Protein AF-T0ZUZ6-F1 (afdb_monomer_lite)

Foldseek 3Di:
DPDDLVRVVVVVVVVVVVVVCVLCVLVPLVPPPPPDPDDDDDDDLVLLLDPPNDDDDDDPDPVSVVSSVSSNVSSVVVVVVVVVVVVVVVVVPDDQQVVQADPVLLWGFPAADPVVRGTHPDTQQAPLFPCLLVVVVCVVVVNGPPVSNVSRDQDWQDDPDQIAGADAAQFLCSLQVSVVPPDDDPPDNSLSNNQRSVVQQCVQCVVVVHQGHAFWFFDLDADPVRDTDTDTARGPRRHPDPPNVQWDKHFLLSLVSCCSPPVVSSVVSLVVQVVVVQADSLGGAGIKTQRPVRDDPPDRIDHRRHDDPVSSVD

Organism: NCBI:txid410659

Sequence (314 aa):
EPGSDTDLWLQALREQCRDASATLRPFAAWTPPATQAKPCPIPTLRQLADSSAQSMPDTDHLHDQAAAHGAQQHAAVLIQTIERLAQQAGALALMDYGFLYDSQRDLLSIGYNVDERRLDAGFYDLLASEARLTNYVAIAQEQLPQDSWFALGRLLTSGGGEPVLLSWSGSMFEYLMPLLVMPNYAGTLLDQTCRAAVARQIEYGQQLGLPWGVSESGYNTQDMHCNYQYRAFGVPGLGLRRGLSEERVVAPYASTLALLVAPAAACANLQRLAVAGVEGRYGLYEAVDYTPARLPRGQSAAVVRSFMAHHQGM

Secondary structure (DSSP, 8-state):
--S-HHHHHHHHHHHHHHHHHHHHGGGGGGS--TT-SSPPPPPPHHHHH-TTS---SS---HHHHHHHHHHHHHHHHHHHHHHHHHHHHHHHH----GGGEETTTTEEBS-EETTTTEE-S-B--BSSSTHHHHHHHHHHTTSS-THHHHHSB-PBP-SSSS--B-BSS--HHHHHGGGGTS---TTSHHHHHHHHHHHHHHHHHHHHTS-----SEEEEEE-TT-PEEEE----TTTBSSTTTTS--EE-HHHHHHGGGT-HHHHHHHHHHHHHTT-EETTEE-SEEE--GGGSPTT-S-EEE----HHHHH-

Structure (mmCIF, N/CA/C/O backbone):
data_AF-T0ZUZ6-F1
#
_entry.id   AF-T0ZUZ6-F1
#
loop_
_atom_site.group_PDB
_atom_site.id
_atom_site.type_symbol
_atom_site.label_atom_id
_atom_site.label_alt_id
_atom_site.label_comp_id
_atom_site.label_asym_id
_atom_site.label_entity_id
_atom_site.label_seq_id
_atom_site.pdbx_PDB_ins_code
_atom_site.Cartn_x
_atom_site.Cartn_y
_atom_site.Cartn_z
_atom_site.occupancy
_atom_site.B_iso_or_equiv
_atom_site.auth_seq_id
_atom_site.auth_comp_id
_atom_site.auth_asym_id
_atom_site.auth_atom_id
_atom_site.pdbx_PDB_model_num
ATOM 1 N N . GLU A 1 1 ? -24.806 3.719 -24.463 1.00 46.66 1 GLU A N 1
ATOM 2 C CA . GLU A 1 1 ? -23.700 4.040 -23.539 1.00 46.66 1 GLU A CA 1
ATOM 3 C C . GLU A 1 1 ? -22.414 4.120 -24.351 1.00 46.66 1 GLU A C 1
ATOM 5 O O . GLU A 1 1 ? -22.271 3.313 -25.266 1.00 46.66 1 GLU A O 1
ATOM 10 N N . PRO A 1 2 ? -21.533 5.106 -24.132 1.00 43.41 2 PRO A N 1
ATOM 11 C CA . PRO A 1 2 ? -20.243 5.154 -24.812 1.00 43.41 2 PRO A CA 1
ATOM 12 C C . PRO A 1 2 ? -19.376 3.988 -24.311 1.00 43.41 2 PRO A C 1
ATOM 14 O O . PRO A 1 2 ? -18.958 4.027 -23.162 1.00 43.41 2 PRO A O 1
ATOM 17 N N . GLY A 1 3 ? -19.163 2.983 -25.175 1.00 62.62 3 GLY A N 1
ATOM 18 C CA . GLY A 1 3 ? -18.269 1.820 -25.020 1.00 62.62 3 GLY A CA 1
ATOM 19 C C . GLY A 1 3 ? -18.572 0.911 -23.825 1.00 62.62 3 GLY A C 1
ATOM 20 O O . GLY A 1 3 ? -18.428 1.327 -22.681 1.00 62.62 3 GLY A O 1
ATOM 21 N N . SER A 1 4 ? -18.941 -0.350 -24.064 1.00 85.75 4 SER A N 1
ATOM 22 C CA . SER A 1 4 ? -18.992 -1.329 -22.967 1.00 85.75 4 SER A CA 1
ATOM 23 C C . SER A 1 4 ? -17.604 -1.449 -22.312 1.00 85.75 4 SER A C 1
ATOM 25 O O . SER A 1 4 ? -16.592 -1.250 -22.987 1.00 85.75 4 SER A O 1
ATOM 27 N N . ASP A 1 5 ? -17.512 -1.788 -21.019 1.00 86.94 5 ASP A N 1
ATOM 28 C CA . ASP A 1 5 ? -16.208 -2.023 -20.363 1.00 86.94 5 ASP A CA 1
ATOM 29 C C . ASP A 1 5 ? -15.363 -3.046 -21.147 1.00 86.94 5 ASP A C 1
ATOM 31 O O . ASP A 1 5 ? -14.141 -2.927 -21.230 1.00 86.94 5 ASP A O 1
ATOM 35 N N . THR A 1 6 ? -16.020 -4.006 -21.802 1.00 89.50 6 THR A N 1
ATOM 36 C CA . THR A 1 6 ? -15.394 -4.959 -22.722 1.00 89.50 6 THR A CA 1
ATOM 37 C C . THR A 1 6 ? -14.715 -4.278 -23.911 1.00 89.50 6 THR A C 1
ATOM 39 O O . THR A 1 6 ? -13.594 -4.650 -24.246 1.00 89.50 6 THR A O 1
ATOM 42 N N . ASP A 1 7 ? -15.345 -3.279 -24.535 1.00 92.25 7 ASP A N 1
ATOM 43 C CA . ASP A 1 7 ? -14.758 -2.547 -25.666 1.00 92.25 7 ASP A CA 1
ATOM 44 C C . ASP A 1 7 ? -13.517 -1.761 -25.237 1.00 92.25 7 ASP A C 1
ATOM 46 O O . ASP A 1 7 ? -12.497 -1.792 -25.930 1.00 92.25 7 ASP A O 1
ATOM 50 N N . LEU A 1 8 ? -13.584 -1.104 -24.073 1.00 92.19 8 LEU A N 1
ATOM 51 C CA . LEU A 1 8 ? -12.462 -0.361 -23.499 1.00 92.19 8 LEU A CA 1
ATOM 52 C C . LEU A 1 8 ? -11.273 -1.289 -23.238 1.00 92.19 8 LEU A C 1
ATOM 54 O O . LEU A 1 8 ? -10.162 -1.014 -23.695 1.00 92.19 8 LEU A O 1
ATOM 58 N N . TRP A 1 9 ? -11.500 -2.411 -22.551 1.00 92.94 9 TRP A N 1
ATOM 59 C CA . TRP A 1 9 ? -10.431 -3.358 -22.232 1.00 92.94 9 TRP A CA 1
ATOM 60 C C . TRP A 1 9 ? -9.892 -4.083 -23.466 1.00 92.94 9 TRP A C 1
ATOM 62 O O . TRP A 1 9 ? -8.688 -4.316 -23.563 1.00 92.94 9 TRP A O 1
ATOM 72 N N . LEU A 1 10 ? -10.741 -4.378 -24.453 1.00 95.00 10 LEU A N 1
ATOM 73 C CA . LEU A 1 10 ? -10.303 -4.929 -25.734 1.00 95.00 10 LEU A CA 1
ATOM 74 C C . LEU A 1 10 ? -9.418 -3.941 -26.501 1.00 95.00 10 LEU A C 1
ATOM 76 O O . LEU A 1 10 ? -8.428 -4.349 -27.114 1.00 95.00 10 LEU A O 1
ATOM 80 N N . GLN A 1 11 ? -9.763 -2.652 -26.493 1.00 96.00 11 GLN A N 1
ATOM 81 C CA . GLN A 1 11 ? -8.935 -1.620 -27.106 1.00 96.00 11 GLN A CA 1
ATOM 82 C C . GLN A 1 11 ? -7.590 -1.491 -26.385 1.00 96.00 11 GLN A C 1
ATOM 84 O O . GLN A 1 11 ? -6.556 -1.554 -27.052 1.00 96.00 11 GLN A O 1
ATOM 89 N N . ALA A 1 12 ? -7.596 -1.408 -25.051 1.00 94.81 12 ALA A N 1
ATOM 90 C CA . ALA A 1 12 ? -6.377 -1.346 -24.247 1.00 94.81 12 ALA A CA 1
ATOM 91 C C . ALA A 1 12 ? -5.463 -2.557 -24.508 1.00 94.81 12 ALA A C 1
ATOM 93 O O . ALA A 1 12 ? -4.271 -2.393 -24.759 1.00 94.81 12 ALA A O 1
ATOM 94 N N . LEU A 1 13 ? -6.026 -3.771 -24.557 1.00 96.31 13 LEU A N 1
ATOM 95 C CA . LEU A 1 13 ? -5.276 -4.986 -24.879 1.00 96.31 13 LEU A CA 1
ATOM 96 C C . LEU A 1 13 ? -4.670 -4.930 -26.289 1.00 96.31 13 LEU A C 1
ATOM 98 O O . LEU A 1 13 ? -3.509 -5.278 -26.482 1.00 96.31 13 LEU A O 1
ATOM 102 N N . ARG A 1 14 ? -5.429 -4.471 -27.292 1.00 97.50 14 ARG A N 1
ATOM 103 C CA . ARG A 1 14 ? -4.918 -4.323 -28.667 1.00 97.50 14 ARG A CA 1
ATOM 104 C C . ARG A 1 14 ? -3.773 -3.320 -28.746 1.00 97.50 14 ARG A C 1
ATOM 106 O O . ARG A 1 14 ? -2.822 -3.558 -29.487 1.00 97.50 14 ARG A O 1
ATOM 113 N N . GLU A 1 15 ? -3.874 -2.209 -28.026 1.00 97.31 15 GLU A N 1
ATOM 114 C CA . GLU A 1 15 ? -2.817 -1.200 -27.943 1.00 97.31 15 GLU A CA 1
ATOM 115 C C . GLU A 1 15 ? -1.561 -1.783 -27.287 1.00 97.31 15 GLU A C 1
ATOM 117 O O . GLU A 1 15 ? -0.492 -1.719 -27.890 1.00 97.31 15 GLU A O 1
ATOM 122 N N . GLN A 1 16 ? -1.702 -2.479 -26.154 1.00 96.62 16 GLN A N 1
ATOM 123 C CA . GLN A 1 16 ? -0.595 -3.175 -25.486 1.00 96.62 16 GLN A CA 1
ATOM 124 C C . GLN A 1 16 ? 0.057 -4.240 -26.380 1.00 96.62 16 GLN A C 1
ATOM 126 O O . GLN A 1 16 ? 1.281 -4.314 -26.467 1.00 96.62 16 GLN A O 1
ATOM 131 N N . CYS A 1 17 ? -0.726 -5.045 -27.107 1.00 96.94 17 CYS A N 1
ATOM 132 C CA . CYS A 1 17 ? -0.178 -6.036 -28.037 1.00 96.94 17 CYS A CA 1
ATOM 133 C C . CYS A 1 17 ? 0.589 -5.388 -29.199 1.00 96.94 17 CYS A C 1
ATOM 135 O O . CYS A 1 17 ? 1.612 -5.920 -29.635 1.00 96.94 17 CYS A O 1
ATOM 137 N N . ARG A 1 18 ? 0.106 -4.253 -29.724 1.00 96.69 18 ARG A N 1
ATOM 138 C CA . ARG A 1 18 ? 0.810 -3.505 -30.778 1.00 96.69 18 ARG A CA 1
ATOM 139 C C . ARG A 1 18 ? 2.115 -2.918 -30.260 1.00 96.69 18 ARG A C 1
ATOM 141 O O . ARG A 1 18 ? 3.111 -3.012 -30.969 1.00 96.69 18 ARG A O 1
ATOM 148 N N . ASP A 1 19 ? 2.106 -2.363 -29.053 1.00 95.75 19 ASP A N 1
ATOM 149 C CA . ASP A 1 19 ? 3.290 -1.793 -28.410 1.00 95.75 19 ASP A CA 1
ATOM 150 C C . ASP A 1 19 ? 4.353 -2.866 -28.125 1.00 95.75 19 ASP A C 1
ATOM 152 O O . ASP A 1 19 ? 5.507 -2.743 -28.545 1.00 95.75 19 ASP A O 1
ATOM 156 N N . ALA A 1 20 ? 3.943 -4.003 -27.554 1.00 91.75 20 ALA A N 1
ATOM 157 C CA . ALA A 1 20 ? 4.818 -5.154 -27.347 1.00 91.75 20 ALA A CA 1
ATOM 158 C C . ALA A 1 20 ? 5.380 -5.692 -28.676 1.00 91.75 20 ALA A C 1
ATOM 160 O O . ALA A 1 20 ? 6.575 -5.956 -28.793 1.00 91.75 20 ALA A O 1
ATOM 161 N N . SER A 1 21 ? 4.544 -5.810 -29.715 1.00 90.75 21 SER A N 1
ATOM 162 C CA . SER A 1 21 ? 4.994 -6.233 -31.047 1.00 90.75 21 SER A CA 1
ATOM 163 C C . SER A 1 21 ? 5.979 -5.240 -31.666 1.00 90.75 21 SER A C 1
ATOM 165 O O . SER A 1 21 ? 6.974 -5.664 -32.251 1.00 90.75 21 SER A O 1
ATOM 167 N N . ALA A 1 22 ? 5.730 -3.935 -31.543 1.00 90.50 22 ALA A N 1
ATOM 168 C CA . ALA A 1 22 ? 6.627 -2.898 -32.040 1.00 90.50 22 ALA A CA 1
ATOM 169 C C . ALA A 1 22 ? 7.979 -2.931 -31.316 1.00 90.50 22 ALA A C 1
ATOM 171 O O . ALA A 1 22 ? 9.011 -2.847 -31.978 1.00 90.50 22 ALA A O 1
ATOM 172 N N . THR A 1 23 ? 7.968 -3.144 -29.999 1.00 87.44 23 THR A N 1
ATOM 173 C CA . THR A 1 23 ? 9.171 -3.289 -29.168 1.00 87.44 23 THR A CA 1
ATOM 174 C C . THR A 1 23 ? 9.986 -4.530 -29.537 1.00 87.44 23 THR A C 1
ATOM 176 O O . THR A 1 23 ? 11.211 -4.478 -29.569 1.00 87.44 23 THR A O 1
ATOM 179 N N . LEU A 1 24 ? 9.328 -5.654 -29.846 1.00 85.94 24 LEU A N 1
ATOM 180 C CA . LEU A 1 24 ? 10.010 -6.916 -30.161 1.00 85.94 24 LEU A CA 1
ATOM 181 C C . LEU A 1 24 ? 10.429 -7.050 -31.632 1.00 85.94 24 LEU A C 1
ATOM 183 O O . LEU A 1 24 ? 11.337 -7.818 -31.942 1.00 85.94 24 LEU A O 1
ATOM 187 N N . ARG A 1 25 ? 9.801 -6.310 -32.553 1.00 87.38 25 ARG A N 1
ATOM 188 C CA . ARG A 1 25 ? 10.057 -6.403 -34.002 1.00 87.38 25 ARG A CA 1
ATOM 189 C C . ARG A 1 25 ? 11.533 -6.237 -34.397 1.00 87.38 25 ARG A C 1
ATOM 191 O O . ARG A 1 25 ? 11.967 -7.011 -35.250 1.00 87.38 25 ARG A O 1
ATOM 198 N N . PRO A 1 26 ? 12.322 -5.312 -33.814 1.00 86.56 26 PRO A N 1
ATOM 199 C CA . PRO A 1 26 ? 13.751 -5.194 -34.118 1.00 86.56 26 PRO A CA 1
ATOM 200 C C . PRO A 1 26 ? 14.559 -6.459 -33.799 1.00 86.56 26 PRO A C 1
ATOM 202 O O . PRO A 1 26 ? 15.636 -6.646 -34.354 1.00 86.56 26 PRO A O 1
ATOM 205 N N . PHE A 1 27 ? 14.030 -7.344 -32.950 1.00 83.50 27 PHE A N 1
ATOM 206 C CA . PHE A 1 27 ? 14.652 -8.605 -32.547 1.00 83.50 27 PHE A CA 1
ATOM 207 C C . PHE A 1 27 ? 14.084 -9.828 -33.277 1.00 83.50 27 PHE A C 1
ATOM 209 O O . PHE A 1 27 ? 14.489 -10.950 -32.989 1.00 83.50 27 PHE A O 1
ATOM 216 N N . ALA A 1 28 ? 13.173 -9.648 -34.240 1.00 76.00 28 ALA A N 1
ATOM 217 C CA . ALA A 1 28 ? 12.488 -10.758 -34.906 1.00 76.00 28 ALA A CA 1
ATOM 218 C C . ALA A 1 28 ? 13.436 -11.715 -35.662 1.00 76.00 28 ALA A C 1
ATOM 220 O O . ALA A 1 28 ? 13.110 -12.887 -35.838 1.00 76.00 28 ALA A O 1
ATOM 221 N N . ALA A 1 29 ? 14.624 -11.251 -36.062 1.00 66.38 29 ALA A N 1
ATOM 222 C CA . ALA A 1 29 ? 15.652 -12.098 -36.673 1.00 66.38 29 ALA A CA 1
ATOM 223 C C . ALA A 1 29 ? 16.282 -13.102 -35.685 1.00 66.38 29 ALA A C 1
ATOM 225 O O . ALA A 1 29 ? 16.804 -14.122 -36.112 1.00 66.38 29 ALA A O 1
ATOM 226 N N . TRP A 1 30 ? 16.198 -12.842 -34.375 1.00 63.06 30 TRP A N 1
ATOM 227 C CA . TRP A 1 30 ? 16.692 -13.725 -33.309 1.00 63.06 30 TRP A CA 1
ATOM 228 C C . TRP A 1 30 ? 15.649 -14.731 -32.815 1.00 63.06 30 TRP A C 1
ATOM 230 O O . TRP A 1 30 ? 15.960 -15.591 -31.991 1.00 63.06 30 TRP A O 1
ATOM 240 N N . THR A 1 31 ? 14.411 -14.654 -33.307 1.00 60.03 31 THR A N 1
ATOM 241 C CA . THR A 1 31 ? 13.409 -15.691 -33.050 1.00 60.03 31 THR A CA 1
ATOM 242 C C . THR A 1 31 ? 13.721 -16.904 -33.931 1.00 60.03 31 THR A C 1
ATOM 244 O O . THR A 1 31 ? 13.587 -16.796 -35.152 1.00 60.03 31 THR A O 1
ATOM 247 N N . PRO A 1 32 ? 14.125 -18.061 -33.367 1.00 56.16 32 PRO A N 1
ATOM 248 C CA . PRO A 1 32 ? 14.343 -19.253 -34.173 1.00 56.16 32 PRO A CA 1
ATOM 249 C C . PRO A 1 32 ? 13.034 -19.642 -34.877 1.00 56.16 32 PRO A C 1
ATOM 251 O O . PRO A 1 32 ? 11.952 -19.491 -34.295 1.00 56.16 32 PRO A O 1
ATOM 254 N N . PRO A 1 33 ? 13.092 -20.154 -36.117 1.00 58.38 33 PRO A N 1
ATOM 255 C CA . PRO A 1 33 ? 11.900 -20.640 -36.793 1.00 58.38 33 PRO A CA 1
ATOM 256 C C . PRO A 1 33 ? 11.248 -21.746 -35.954 1.00 58.38 33 PRO A C 1
ATOM 258 O O . PRO A 1 33 ? 11.934 -22.590 -35.372 1.00 58.38 33 PRO A O 1
ATOM 261 N N . ALA A 1 34 ? 9.912 -21.764 -35.925 1.00 59.03 34 ALA A N 1
ATOM 262 C CA . ALA A 1 34 ? 9.097 -22.690 -35.124 1.00 59.03 34 ALA A CA 1
ATOM 263 C C . ALA A 1 34 ? 9.380 -24.189 -35.384 1.00 59.03 34 ALA A C 1
ATOM 265 O O . ALA A 1 34 ? 8.875 -25.054 -34.676 1.00 59.03 34 ALA A O 1
ATOM 266 N N . THR A 1 35 ? 10.180 -24.501 -36.405 1.00 57.25 35 THR A N 1
ATOM 267 C CA . THR A 1 35 ? 10.606 -25.838 -36.821 1.00 57.25 35 THR A CA 1
ATOM 268 C C . THR A 1 35 ? 11.853 -26.363 -36.094 1.00 57.25 35 THR A C 1
ATOM 270 O O . THR A 1 35 ? 12.214 -27.521 -36.306 1.00 57.25 35 THR A O 1
ATOM 273 N N . GLN A 1 36 ? 12.533 -25.573 -35.251 1.00 57.69 36 GLN A N 1
ATOM 274 C CA . GLN A 1 36 ? 13.679 -26.065 -34.472 1.00 57.69 36 GLN A CA 1
ATOM 275 C C . GLN A 1 36 ? 13.237 -26.934 -33.281 1.00 57.69 36 GLN A C 1
ATOM 277 O O . GLN A 1 36 ? 12.500 -26.502 -32.401 1.00 57.69 36 GLN A O 1
ATOM 282 N N . ALA A 1 37 ? 13.742 -28.171 -33.231 1.00 52.56 37 ALA A N 1
ATOM 283 C CA . ALA A 1 37 ? 13.393 -29.181 -32.225 1.00 52.56 37 ALA A CA 1
ATOM 284 C C . ALA A 1 37 ? 14.004 -28.948 -30.824 1.00 52.56 37 ALA A C 1
ATOM 286 O O . ALA A 1 37 ? 13.690 -29.688 -29.892 1.00 52.56 37 ALA A O 1
ATOM 287 N N . LYS A 1 38 ? 14.892 -27.958 -30.660 1.00 59.91 38 LYS A N 1
ATOM 288 C CA . LYS A 1 38 ? 15.506 -27.603 -29.371 1.00 59.91 38 LYS A CA 1
ATOM 289 C C . LYS A 1 38 ? 15.112 -26.176 -28.977 1.00 59.91 38 LYS A C 1
ATOM 291 O O . LYS A 1 38 ? 15.229 -25.290 -29.820 1.00 59.91 38 LYS A O 1
ATOM 296 N N . PRO A 1 39 ? 14.705 -25.931 -27.717 1.00 59.53 39 PRO A N 1
ATOM 297 C CA . PRO A 1 39 ? 14.471 -24.576 -27.236 1.00 59.53 39 PRO A CA 1
ATOM 298 C C . PRO A 1 39 ? 15.786 -23.795 -27.285 1.00 59.53 39 PRO A C 1
ATOM 300 O O . PRO A 1 39 ? 16.756 -24.174 -26.626 1.00 59.53 39 PRO A O 1
ATOM 303 N N . CYS A 1 40 ? 15.826 -22.717 -28.065 1.00 63.44 40 CYS A N 1
ATOM 304 C CA . CYS A 1 40 ? 16.900 -21.738 -27.969 1.00 63.44 40 CYS A CA 1
ATOM 305 C C . CYS A 1 40 ? 16.593 -20.814 -26.776 1.00 63.44 40 CYS A C 1
ATOM 307 O O . CYS A 1 40 ? 15.459 -20.333 -26.678 1.00 63.44 40 CYS A O 1
ATOM 309 N N . PRO A 1 41 ? 17.532 -20.583 -25.842 1.00 72.00 41 PRO A N 1
ATOM 310 C CA . PRO A 1 41 ? 17.314 -19.630 -24.762 1.00 72.00 41 PRO A CA 1
ATOM 311 C C . PRO A 1 41 ? 17.121 -18.220 -25.332 1.00 72.00 41 PRO A C 1
ATOM 313 O O . PRO A 1 41 ? 17.838 -17.809 -26.241 1.00 72.00 41 PRO A O 1
ATOM 316 N N . ILE A 1 42 ? 16.159 -17.472 -24.785 1.00 75.69 42 ILE A N 1
ATOM 317 C CA . ILE A 1 42 ? 15.937 -16.071 -25.163 1.00 75.69 42 ILE A CA 1
ATOM 318 C C . ILE A 1 42 ? 17.158 -15.255 -24.702 1.00 75.69 42 ILE A C 1
ATOM 320 O O . ILE A 1 42 ? 17.458 -15.270 -23.503 1.00 75.69 42 ILE A O 1
ATOM 324 N N . PRO A 1 43 ? 17.870 -14.559 -25.606 1.00 81.19 43 PRO A N 1
ATOM 325 C CA . PRO A 1 43 ? 19.043 -13.784 -25.232 1.00 81.19 43 PRO A CA 1
ATOM 326 C C . PRO A 1 43 ? 18.648 -12.528 -24.445 1.00 81.19 43 PRO A C 1
ATOM 328 O O . PRO A 1 43 ? 17.606 -11.912 -24.669 1.00 81.19 43 PRO A O 1
ATOM 331 N N . THR A 1 44 ? 19.510 -12.123 -23.518 1.00 87.50 44 THR A N 1
ATOM 332 C CA . THR A 1 44 ? 19.408 -10.834 -22.823 1.00 87.50 44 THR A CA 1
ATOM 333 C C . THR A 1 44 ? 19.789 -9.680 -23.752 1.00 87.50 44 THR A C 1
ATOM 335 O O . THR A 1 44 ? 20.533 -9.863 -24.714 1.00 87.50 44 THR A O 1
ATOM 338 N N . LEU A 1 45 ? 19.367 -8.454 -23.421 1.00 89.19 45 LEU A N 1
ATOM 339 C CA . LEU A 1 45 ? 19.780 -7.260 -24.171 1.00 89.19 45 LEU A CA 1
ATOM 340 C C . LEU A 1 45 ? 21.308 -7.104 -24.238 1.00 89.19 45 LEU A C 1
ATOM 342 O O . LEU A 1 45 ? 21.820 -6.710 -25.279 1.00 89.19 45 LEU A O 1
ATOM 346 N N . ARG A 1 46 ? 22.047 -7.439 -23.166 1.00 90.69 46 ARG A N 1
ATOM 347 C CA . ARG A 1 46 ? 23.523 -7.386 -23.178 1.00 90.69 46 ARG A CA 1
ATOM 348 C C . ARG A 1 46 ? 24.108 -8.384 -24.173 1.00 90.69 46 ARG A C 1
ATOM 350 O O . ARG A 1 46 ? 24.940 -7.997 -24.978 1.00 90.69 46 ARG A O 1
ATOM 357 N N . GLN A 1 47 ? 23.606 -9.620 -24.180 1.00 86.69 47 GLN A N 1
ATOM 358 C CA . GLN A 1 47 ? 24.030 -10.631 -25.155 1.00 86.69 47 GLN A CA 1
ATOM 359 C C . GLN A 1 47 ? 23.725 -10.205 -26.595 1.00 86.69 47 GLN A C 1
ATOM 361 O O . GLN A 1 47 ? 24.550 -10.424 -27.467 1.00 86.69 47 GLN A O 1
ATOM 366 N N . LEU A 1 48 ? 22.580 -9.560 -26.842 1.00 86.44 48 LEU A N 1
ATOM 367 C CA . LEU A 1 48 ? 22.238 -9.039 -28.170 1.00 86.44 48 LEU A CA 1
ATOM 368 C C . LEU A 1 48 ? 23.111 -7.851 -28.594 1.00 86.44 48 LEU A C 1
ATOM 370 O O . LEU A 1 48 ? 23.335 -7.667 -29.785 1.00 86.44 48 LEU A O 1
ATOM 374 N N . ALA A 1 49 ? 23.575 -7.033 -27.648 1.00 88.00 49 ALA A N 1
ATOM 375 C CA . ALA A 1 49 ? 24.443 -5.888 -27.919 1.00 88.00 49 ALA A CA 1
ATOM 376 C C . ALA A 1 49 ? 25.917 -6.294 -28.136 1.00 88.00 49 ALA A C 1
ATOM 378 O O . ALA A 1 49 ? 26.640 -5.612 -28.871 1.00 88.00 49 ALA A O 1
ATOM 379 N N . ASP A 1 50 ? 26.353 -7.401 -27.532 1.00 83.69 50 ASP A N 1
ATOM 380 C CA . ASP A 1 50 ? 27.722 -7.908 -27.612 1.00 83.69 50 ASP A CA 1
ATOM 381 C C . ASP A 1 50 ? 27.986 -8.646 -28.935 1.00 83.69 50 ASP A C 1
ATOM 383 O O . ASP A 1 50 ? 27.441 -9.710 -29.213 1.00 83.69 50 ASP A O 1
ATOM 387 N N . SER A 1 51 ? 28.923 -8.135 -29.735 1.00 62.91 51 SER A N 1
ATOM 388 C CA . SER A 1 51 ? 29.331 -8.727 -31.021 1.00 62.91 51 SER A CA 1
ATOM 389 C C . SER A 1 51 ? 30.076 -10.067 -30.905 1.00 62.91 51 SER A C 1
ATOM 391 O O . SER A 1 51 ? 30.297 -10.732 -31.915 1.00 62.91 51 SER A O 1
ATOM 393 N N . SER A 1 52 ? 30.484 -10.467 -29.697 1.00 56.12 52 SER A N 1
ATOM 394 C CA . SER A 1 52 ? 31.177 -11.732 -29.408 1.00 56.12 52 SER A CA 1
ATOM 395 C C . SER A 1 52 ? 30.248 -12.832 -28.877 1.00 56.12 52 SER A C 1
ATOM 397 O O . SER A 1 52 ? 30.652 -13.998 -28.818 1.00 56.12 52 SER A O 1
ATOM 399 N N . ALA A 1 53 ? 29.013 -12.488 -28.496 1.00 51.78 53 ALA A N 1
ATOM 400 C CA . ALA A 1 53 ? 28.046 -13.404 -27.911 1.00 51.78 53 ALA A CA 1
ATOM 401 C C . ALA A 1 53 ? 27.164 -14.039 -29.001 1.00 51.78 53 ALA A C 1
ATOM 403 O O . ALA A 1 53 ? 26.033 -13.641 -29.236 1.00 51.78 53 ALA A O 1
ATOM 404 N N . GLN A 1 54 ? 27.705 -15.111 -29.582 1.00 53.91 54 GLN A N 1
ATOM 405 C CA . GLN A 1 54 ? 27.029 -16.145 -30.375 1.00 53.91 54 GLN A CA 1
ATOM 406 C C . GLN A 1 54 ? 26.827 -15.880 -31.872 1.00 53.91 54 GLN A C 1
ATOM 408 O O . GLN A 1 54 ? 26.075 -15.023 -32.326 1.00 53.91 54 GLN A O 1
ATOM 413 N N . SER A 1 55 ? 27.468 -16.773 -32.626 1.00 50.81 55 SER A N 1
ATOM 414 C CA . SER A 1 55 ? 27.050 -17.268 -33.926 1.00 50.81 55 SER A CA 1
ATOM 415 C C . SER A 1 55 ? 25.546 -17.540 -33.910 1.00 50.81 55 SER A C 1
ATOM 417 O O . SER A 1 55 ? 25.073 -18.401 -33.164 1.00 50.81 55 SER A O 1
ATOM 419 N N . MET A 1 56 ? 24.810 -16.817 -34.750 1.00 53.12 56 MET A N 1
ATOM 420 C CA . MET A 1 56 ? 23.463 -17.208 -35.156 1.00 53.12 56 MET A CA 1
ATOM 421 C C . MET A 1 56 ? 23.465 -18.695 -35.556 1.00 53.12 56 MET A C 1
ATOM 423 O O . MET A 1 56 ? 24.443 -19.146 -36.161 1.00 53.12 56 MET A O 1
ATOM 427 N N . PRO A 1 57 ? 22.422 -19.477 -35.223 1.00 50.56 57 PRO A N 1
ATOM 428 C CA . PRO A 1 57 ? 22.329 -20.857 -35.683 1.00 50.56 57 PRO A CA 1
ATOM 429 C C . PRO A 1 57 ? 22.326 -20.871 -37.217 1.00 50.56 57 PRO A C 1
ATOM 431 O O . PRO A 1 57 ? 21.397 -20.332 -37.805 1.00 50.56 57 PRO A O 1
ATOM 434 N N . ASP A 1 58 ? 23.382 -21.447 -37.813 1.00 51.16 58 ASP A N 1
ATOM 435 C CA . ASP A 1 58 ? 23.634 -21.668 -39.249 1.00 51.16 58 ASP A CA 1
ATOM 436 C C . ASP A 1 58 ? 22.571 -21.091 -40.200 1.00 51.16 58 ASP A C 1
ATOM 438 O O . ASP A 1 58 ? 21.630 -21.778 -40.604 1.00 51.16 58 ASP A O 1
ATOM 442 N N . THR A 1 59 ? 22.747 -19.834 -40.603 1.00 50.06 59 THR A N 1
ATOM 443 C CA . THR A 1 59 ? 21.988 -19.235 -41.707 1.00 50.06 59 THR A CA 1
ATOM 444 C C . THR A 1 59 ? 22.928 -18.449 -42.612 1.00 50.06 59 THR A C 1
ATOM 446 O O . THR A 1 59 ? 23.303 -17.310 -42.336 1.00 50.06 59 THR A O 1
ATOM 449 N N . ASP A 1 60 ? 23.319 -19.093 -43.710 1.00 50.16 60 ASP A N 1
ATOM 450 C CA . ASP A 1 60 ? 23.801 -18.436 -44.922 1.00 50.16 60 ASP A CA 1
ATOM 451 C C . ASP A 1 60 ? 22.684 -17.505 -45.410 1.00 50.16 60 ASP A C 1
ATOM 453 O O . ASP A 1 60 ? 21.647 -18.028 -45.795 1.00 50.16 60 ASP A O 1
ATOM 457 N N . HIS A 1 61 ? 22.854 -16.173 -45.338 1.00 54.38 61 HIS A N 1
ATOM 458 C CA . HIS A 1 61 ? 22.266 -15.141 -46.222 1.00 54.38 61 HIS A CA 1
ATOM 459 C C . HIS A 1 61 ? 22.620 -13.709 -45.740 1.00 54.38 61 HIS A C 1
ATOM 461 O O . HIS A 1 61 ? 22.434 -13.339 -44.585 1.00 54.38 61 HIS A O 1
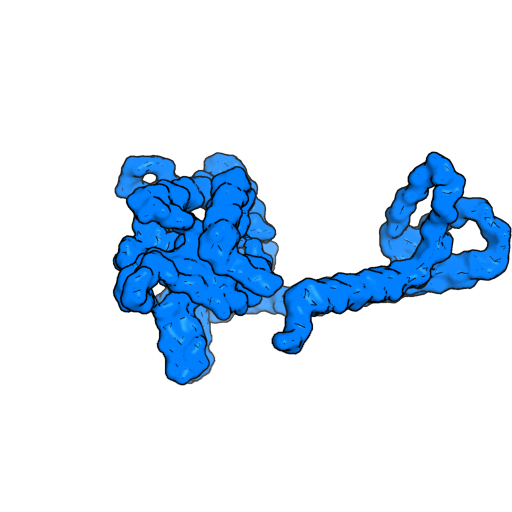ATOM 467 N N . LEU A 1 62 ? 23.070 -12.841 -46.657 1.00 49.88 62 LEU A N 1
ATOM 468 C CA . LEU A 1 62 ? 23.440 -11.429 -46.408 1.00 49.88 62 LEU A CA 1
ATOM 469 C C . LEU A 1 62 ? 22.318 -10.566 -45.781 1.00 49.88 62 LEU A C 1
ATOM 471 O O . LEU A 1 62 ? 22.608 -9.591 -45.088 1.00 49.88 62 LEU A O 1
ATOM 475 N N . HIS A 1 63 ? 21.045 -10.914 -46.005 1.00 53.06 63 HIS A N 1
ATOM 476 C CA . HIS A 1 63 ? 19.897 -10.223 -45.396 1.00 53.06 63 HIS A CA 1
ATOM 477 C C . HIS A 1 63 ? 19.825 -10.429 -43.875 1.00 53.06 63 HIS A C 1
ATOM 479 O O . HIS A 1 63 ? 19.418 -9.514 -43.156 1.00 53.06 63 HIS A O 1
ATOM 485 N N . ASP A 1 64 ? 20.299 -11.573 -43.378 1.00 62.84 64 ASP A N 1
ATOM 486 C CA . ASP A 1 64 ? 20.269 -11.900 -41.952 1.00 62.84 64 ASP A CA 1
ATOM 487 C C . ASP A 1 64 ? 21.387 -11.186 -41.180 1.00 62.84 64 ASP A C 1
ATOM 489 O O . ASP A 1 64 ? 21.219 -10.858 -40.008 1.00 62.84 64 ASP A O 1
ATOM 493 N N . GLN A 1 65 ? 22.488 -10.818 -41.848 1.00 65.81 65 GLN A N 1
ATOM 494 C CA . GLN A 1 65 ? 23.558 -10.010 -41.247 1.00 65.81 65 GLN A CA 1
ATOM 495 C C . GLN A 1 65 ? 23.121 -8.564 -40.978 1.00 65.81 65 GLN A C 1
ATOM 497 O O . GLN A 1 65 ? 23.407 -8.018 -39.913 1.00 65.81 65 GLN A O 1
ATOM 502 N N . ALA A 1 66 ? 22.399 -7.940 -41.916 1.00 71.50 66 ALA A N 1
ATOM 503 C CA . ALA A 1 66 ? 21.869 -6.589 -41.726 1.00 71.50 66 ALA A CA 1
ATOM 504 C C . ALA A 1 66 ? 20.806 -6.550 -40.615 1.00 71.50 66 ALA A C 1
ATOM 506 O O . ALA A 1 66 ? 20.795 -5.628 -39.798 1.00 71.50 66 ALA A O 1
ATOM 507 N N . ALA A 1 67 ? 19.947 -7.573 -40.549 1.00 73.69 67 ALA A N 1
ATOM 508 C CA . ALA A 1 67 ? 18.949 -7.709 -39.495 1.00 73.69 67 ALA A CA 1
ATOM 509 C C . ALA A 1 67 ? 19.589 -7.968 -38.118 1.00 73.69 67 ALA A C 1
ATOM 511 O O . ALA A 1 67 ? 19.197 -7.337 -37.137 1.00 73.69 67 ALA A O 1
ATOM 512 N N . ALA A 1 68 ? 20.619 -8.818 -38.048 1.00 74.88 68 ALA A N 1
ATOM 513 C CA . ALA A 1 68 ? 21.385 -9.052 -36.825 1.00 74.88 68 ALA A CA 1
ATOM 514 C C . ALA A 1 68 ? 22.091 -7.776 -36.338 1.00 74.88 68 ALA A C 1
ATOM 516 O O . ALA A 1 68 ? 22.030 -7.453 -35.152 1.00 74.88 68 ALA A O 1
ATOM 517 N N . HIS A 1 69 ? 22.689 -7.003 -37.249 1.00 80.25 69 HIS A N 1
ATOM 518 C CA . HIS A 1 69 ? 23.312 -5.726 -36.905 1.00 80.25 69 HIS A CA 1
ATOM 519 C C . HIS A 1 69 ? 22.286 -4.686 -36.426 1.00 80.25 69 HIS A C 1
ATOM 521 O O . HIS A 1 69 ? 22.534 -3.978 -35.450 1.00 80.25 69 HIS A O 1
ATOM 527 N N . GLY A 1 70 ? 21.110 -4.619 -37.059 1.00 83.75 70 GLY A N 1
ATOM 528 C CA . GLY A 1 70 ? 20.010 -3.760 -36.612 1.00 83.75 70 GLY A CA 1
ATOM 529 C C . GLY A 1 70 ? 19.499 -4.129 -35.214 1.00 83.75 70 GLY A C 1
ATOM 530 O O . GLY A 1 70 ? 19.304 -3.245 -34.380 1.00 83.75 70 GLY A O 1
ATOM 531 N N . ALA A 1 71 ? 19.351 -5.426 -34.928 1.00 84.19 71 ALA A N 1
ATOM 532 C CA . ALA A 1 71 ? 18.984 -5.932 -33.605 1.00 84.19 71 ALA A CA 1
ATOM 533 C C . ALA A 1 71 ? 20.038 -5.572 -32.544 1.00 84.19 71 ALA A C 1
ATOM 535 O O . ALA A 1 71 ? 19.688 -5.099 -31.462 1.00 84.19 71 ALA A O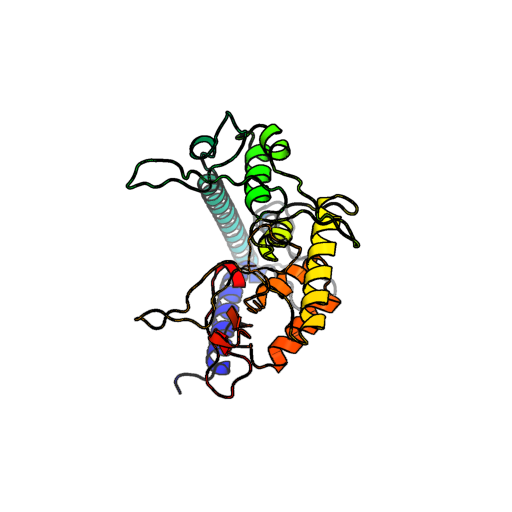 1
ATOM 536 N N . GLN A 1 72 ? 21.323 -5.725 -32.875 1.00 86.81 72 GLN A N 1
ATOM 537 C CA . GLN A 1 72 ? 22.440 -5.364 -32.003 1.00 86.81 72 GLN A CA 1
ATOM 538 C C . GLN A 1 72 ? 22.442 -3.867 -31.665 1.00 86.81 72 GLN A C 1
ATOM 540 O O . GLN A 1 72 ? 22.516 -3.486 -30.495 1.00 86.81 72 GLN A O 1
ATOM 545 N N . GLN A 1 73 ? 22.324 -3.005 -32.680 1.00 88.12 73 GLN A N 1
ATOM 546 C CA . GLN A 1 73 ? 22.248 -1.555 -32.484 1.00 88.12 73 GLN A CA 1
ATOM 547 C C . GLN A 1 73 ? 21.041 -1.171 -31.622 1.00 88.12 73 GLN A C 1
ATOM 549 O O . GLN A 1 73 ? 21.164 -0.349 -30.714 1.00 88.12 73 GLN A O 1
ATOM 554 N N . HIS A 1 74 ? 19.881 -1.783 -31.872 1.00 90.88 74 HIS A N 1
ATOM 555 C CA . HIS A 1 74 ? 18.680 -1.514 -31.091 1.00 90.88 74 HIS A CA 1
ATOM 556 C C . HIS A 1 74 ? 18.838 -1.947 -29.626 1.00 90.88 74 HIS A C 1
ATOM 558 O O . HIS A 1 74 ? 18.499 -1.179 -28.726 1.00 90.88 74 HIS A O 1
ATOM 564 N N . ALA A 1 75 ? 19.423 -3.124 -29.370 1.00 91.62 75 ALA A N 1
ATOM 565 C CA . ALA A 1 75 ? 19.747 -3.577 -28.018 1.00 91.62 75 ALA A CA 1
ATOM 566 C C . ALA A 1 75 ? 20.668 -2.586 -27.289 1.00 91.62 75 ALA A C 1
ATOM 568 O O . ALA A 1 75 ? 20.391 -2.218 -26.147 1.00 91.62 75 ALA A O 1
ATOM 569 N N . ALA A 1 76 ? 21.716 -2.096 -27.961 1.00 92.56 76 ALA A N 1
ATOM 570 C CA . ALA A 1 76 ? 22.626 -1.102 -27.398 1.00 92.56 76 ALA A CA 1
ATOM 571 C C . ALA A 1 76 ? 21.908 0.215 -27.039 1.00 92.56 76 ALA A C 1
ATOM 573 O O . ALA A 1 76 ? 22.120 0.756 -25.954 1.00 92.56 76 ALA A O 1
ATOM 574 N N . VAL A 1 77 ? 21.010 0.704 -27.903 1.00 94.50 77 VAL A N 1
ATOM 575 C CA . VAL A 1 77 ? 20.206 1.914 -27.640 1.00 94.50 77 VAL A CA 1
ATOM 576 C C . VAL A 1 77 ? 19.249 1.718 -26.461 1.00 94.50 77 VAL A C 1
ATOM 578 O O . VAL A 1 77 ? 19.102 2.622 -25.632 1.00 94.50 77 VAL A O 1
ATOM 581 N N . LEU A 1 78 ? 18.607 0.551 -26.348 1.00 94.56 78 LEU A N 1
ATOM 582 C CA . LEU A 1 78 ? 17.740 0.244 -25.208 1.00 94.56 78 LEU A CA 1
ATOM 583 C C . LEU A 1 78 ? 18.530 0.189 -23.901 1.00 94.56 78 LEU A C 1
ATOM 585 O O . LEU A 1 78 ? 18.086 0.778 -22.920 1.00 94.56 78 LEU A O 1
ATOM 589 N N . ILE A 1 79 ? 19.709 -0.442 -23.887 1.00 95.81 79 ILE A N 1
ATOM 590 C CA . ILE A 1 79 ? 20.590 -0.461 -22.709 1.00 95.81 79 ILE A CA 1
ATOM 591 C C . ILE A 1 79 ? 20.940 0.967 -22.285 1.00 95.81 79 ILE A C 1
ATOM 593 O O . ILE A 1 79 ? 20.712 1.324 -21.133 1.00 95.81 79 ILE A O 1
ATOM 597 N N . GLN A 1 80 ? 21.400 1.808 -23.217 1.00 97.19 80 GLN A N 1
ATOM 598 C CA . GLN A 1 80 ? 21.723 3.211 -22.928 1.00 97.19 80 GLN A CA 1
ATOM 599 C C . GLN A 1 80 ? 20.509 3.987 -22.400 1.00 97.19 80 GLN A C 1
ATOM 601 O O . GLN A 1 80 ? 20.629 4.818 -21.500 1.00 97.19 80 GLN A O 1
ATOM 606 N N . THR A 1 81 ? 19.321 3.715 -22.942 1.00 97.25 81 THR A N 1
ATOM 607 C CA . THR A 1 81 ? 18.075 4.343 -22.489 1.00 97.25 81 THR A CA 1
ATOM 608 C C . THR A 1 81 ? 17.718 3.912 -21.070 1.00 97.25 81 THR A C 1
ATOM 610 O O . THR A 1 81 ? 17.396 4.769 -20.249 1.00 97.25 81 THR A O 1
ATOM 613 N N . ILE A 1 82 ? 17.809 2.616 -20.763 1.00 97.19 82 ILE A N 1
ATOM 614 C CA . ILE A 1 82 ? 17.565 2.064 -19.425 1.00 97.19 82 ILE A CA 1
ATOM 615 C C . ILE A 1 82 ? 18.565 2.645 -18.424 1.00 97.19 82 ILE A C 1
ATOM 617 O O . ILE A 1 82 ? 18.156 3.100 -17.361 1.00 97.19 82 ILE A O 1
ATOM 621 N N . GLU A 1 83 ? 19.852 2.694 -18.768 1.00 97.88 83 GLU A N 1
ATOM 622 C CA . GLU A 1 83 ? 20.901 3.258 -17.911 1.00 97.88 83 GLU A CA 1
ATOM 623 C C . GLU A 1 83 ? 20.660 4.746 -17.635 1.00 97.88 83 GLU A C 1
ATOM 625 O O . GLU A 1 83 ? 20.719 5.175 -16.482 1.00 97.88 83 GLU A O 1
ATOM 630 N N . ARG A 1 84 ? 20.290 5.528 -18.657 1.00 98.38 84 ARG A N 1
ATOM 631 C CA . ARG A 1 84 ? 19.923 6.940 -18.488 1.00 98.38 84 ARG A CA 1
ATOM 632 C C . ARG A 1 84 ? 18.697 7.111 -17.591 1.00 98.38 84 ARG A C 1
ATOM 634 O O . ARG A 1 84 ? 18.708 7.972 -16.715 1.00 98.38 84 ARG A O 1
ATOM 641 N N . LEU A 1 85 ? 17.642 6.322 -17.799 1.00 98.38 85 LEU A N 1
ATOM 642 C CA . LEU A 1 85 ? 16.432 6.382 -16.973 1.00 98.38 85 LEU A CA 1
ATOM 643 C C . LEU A 1 85 ? 16.723 5.974 -15.524 1.00 98.38 85 LEU A C 1
ATOM 645 O O . LEU A 1 85 ? 16.240 6.631 -14.607 1.00 98.38 85 LEU A O 1
ATOM 649 N N . ALA A 1 86 ? 17.554 4.953 -15.311 1.00 98.19 86 ALA A N 1
ATOM 650 C CA . ALA A 1 86 ? 17.984 4.526 -13.984 1.00 98.19 86 ALA A CA 1
ATOM 651 C C . ALA A 1 86 ? 18.796 5.618 -13.271 1.00 98.19 86 ALA A C 1
ATOM 653 O O . ALA A 1 86 ? 18.549 5.891 -12.099 1.00 98.19 86 ALA A O 1
ATOM 654 N N . GLN A 1 87 ? 19.710 6.296 -13.975 1.00 97.88 87 GLN A N 1
ATOM 655 C CA . GLN A 1 87 ? 20.447 7.442 -13.431 1.00 97.88 87 GLN A CA 1
ATOM 656 C C . GLN A 1 87 ? 19.516 8.604 -13.067 1.00 97.88 87 GLN A C 1
ATOM 658 O O . GLN A 1 87 ? 19.656 9.186 -11.994 1.00 97.88 87 GLN A O 1
ATOM 663 N N . GLN A 1 88 ? 18.546 8.927 -13.928 1.00 97.94 88 GLN A N 1
ATOM 664 C CA . GLN A 1 88 ? 17.560 9.978 -13.660 1.00 97.94 88 GLN A CA 1
ATOM 665 C C . GLN A 1 88 ? 16.686 9.637 -12.450 1.00 97.94 88 GLN A C 1
ATOM 667 O O . GLN A 1 88 ? 16.518 10.475 -11.568 1.00 97.94 88 GLN A O 1
ATOM 672 N N . ALA A 1 89 ? 16.172 8.408 -12.377 1.00 97.38 89 ALA A N 1
ATOM 673 C CA . ALA A 1 89 ? 15.395 7.935 -11.237 1.00 97.38 89 ALA A CA 1
ATOM 674 C C . ALA A 1 89 ? 16.225 7.948 -9.945 1.00 97.38 89 ALA A C 1
ATOM 676 O O . ALA A 1 89 ? 15.745 8.420 -8.921 1.00 97.38 89 ALA A O 1
ATOM 677 N N . GLY A 1 90 ? 17.486 7.505 -10.003 1.00 94.88 90 GLY A N 1
ATOM 678 C CA . GLY A 1 90 ? 18.410 7.546 -8.870 1.00 94.88 90 GLY A CA 1
ATOM 679 C C . GLY A 1 90 ? 18.676 8.968 -8.376 1.00 94.88 90 GLY A C 1
ATOM 680 O O . GLY A 1 90 ? 18.621 9.209 -7.178 1.00 94.88 90 GLY A O 1
ATOM 681 N N . ALA A 1 91 ? 18.882 9.925 -9.285 1.00 94.88 91 ALA A N 1
ATOM 682 C CA . ALA A 1 91 ? 19.061 11.331 -8.926 1.00 94.88 91 ALA A CA 1
ATOM 683 C C . ALA A 1 91 ? 17.800 11.944 -8.293 1.00 94.88 91 ALA A C 1
ATOM 685 O O . ALA A 1 91 ? 17.911 12.711 -7.343 1.00 94.88 91 ALA A O 1
ATOM 686 N N . LEU A 1 92 ? 16.609 11.587 -8.790 1.00 95.00 92 LEU A N 1
ATOM 687 C CA . LEU A 1 92 ? 15.326 12.032 -8.229 1.00 95.00 92 LEU A CA 1
ATOM 688 C C . LEU A 1 92 ? 15.000 11.381 -6.876 1.00 95.00 92 LEU A C 1
ATOM 690 O O . LEU A 1 92 ? 14.234 11.948 -6.103 1.00 95.00 92 LEU A O 1
ATOM 694 N N . ALA A 1 93 ? 15.554 10.199 -6.597 1.00 91.25 93 ALA A N 1
ATOM 695 C CA . ALA A 1 93 ? 15.352 9.484 -5.339 1.00 91.25 93 ALA A CA 1
ATOM 696 C C . ALA A 1 93 ? 16.206 10.033 -4.181 1.00 91.25 93 ALA A C 1
ATOM 698 O O . ALA A 1 93 ? 15.942 9.702 -3.025 1.00 91.25 93 ALA A O 1
ATOM 699 N N . LEU A 1 94 ? 17.225 10.852 -4.468 1.00 90.00 94 LEU A N 1
ATOM 700 C CA . LEU A 1 94 ? 18.028 11.511 -3.441 1.00 90.00 94 LEU A CA 1
ATOM 701 C C . LEU A 1 94 ? 17.248 12.689 -2.852 1.00 90.00 94 LEU A C 1
ATOM 703 O O . LEU A 1 94 ? 16.967 13.674 -3.533 1.00 90.00 94 LEU A O 1
ATOM 707 N N . MET A 1 95 ? 16.929 12.583 -1.567 1.00 90.50 95 MET A N 1
ATOM 708 C CA . MET A 1 95 ? 16.243 13.613 -0.792 1.00 90.50 95 MET A CA 1
ATOM 709 C C . MET A 1 95 ? 17.116 14.037 0.388 1.00 90.50 95 MET A C 1
ATOM 711 O O . MET A 1 95 ? 17.826 13.203 0.945 1.00 90.50 95 MET A O 1
ATOM 715 N N . ASP A 1 96 ? 17.039 15.310 0.777 1.00 92.69 96 ASP A N 1
ATOM 716 C CA . ASP A 1 96 ? 17.619 15.806 2.027 1.00 92.69 96 ASP A CA 1
ATOM 717 C C . ASP A 1 96 ? 16.660 15.513 3.192 1.00 92.69 96 ASP A C 1
ATOM 719 O O . ASP A 1 96 ? 15.676 16.226 3.405 1.00 92.69 96 ASP A O 1
ATOM 723 N N . TYR A 1 97 ? 16.934 14.439 3.938 1.00 93.56 97 TYR A N 1
ATOM 724 C CA . TYR A 1 97 ? 16.152 14.080 5.128 1.00 93.56 97 TYR A CA 1
ATOM 725 C C . TYR A 1 97 ? 16.425 15.011 6.314 1.00 93.56 97 TYR A C 1
ATOM 727 O O . TYR A 1 97 ? 15.561 15.158 7.182 1.00 93.56 97 TYR A O 1
ATOM 735 N N . GLY A 1 98 ? 17.597 15.657 6.349 1.00 92.38 98 GLY A N 1
ATOM 736 C CA . GLY A 1 98 ? 18.016 16.539 7.438 1.00 92.38 98 GLY A CA 1
ATOM 737 C C . GLY A 1 98 ? 17.065 17.717 7.633 1.00 92.38 98 GLY A C 1
ATOM 738 O O . GLY A 1 98 ? 16.853 18.161 8.757 1.00 92.38 98 GLY A O 1
ATOM 739 N N . PHE A 1 99 ? 16.411 18.156 6.556 1.00 93.25 99 PHE A N 1
ATOM 740 C CA . PHE A 1 99 ? 15.379 19.191 6.584 1.00 93.25 99 PHE A CA 1
ATOM 741 C C . PHE A 1 99 ? 14.205 18.889 7.534 1.00 93.25 99 PHE A C 1
ATOM 743 O O . PHE A 1 99 ? 13.661 19.813 8.137 1.00 93.25 99 PHE A O 1
ATOM 750 N N . LEU A 1 100 ? 13.815 17.617 7.679 1.00 95.81 100 LEU A N 1
ATOM 751 C CA . LEU A 1 100 ? 12.719 17.188 8.561 1.00 95.81 100 LEU A CA 1
ATOM 752 C C . LEU A 1 100 ? 13.215 16.534 9.858 1.00 95.81 100 LEU A C 1
ATOM 754 O O . LEU A 1 100 ? 12.395 16.151 10.692 1.00 95.81 100 LEU A O 1
ATOM 758 N N . TYR A 1 101 ? 14.528 16.378 10.025 1.00 96.44 101 TYR A N 1
ATOM 759 C CA . TYR A 1 101 ? 15.116 15.644 11.138 1.00 96.44 101 TYR A CA 1
ATOM 760 C C . TYR A 1 101 ? 15.311 16.517 12.379 1.00 96.44 101 TYR A C 1
ATOM 762 O O . TYR A 1 101 ? 15.951 17.568 12.333 1.00 96.44 101 TYR A O 1
ATOM 770 N N . ASP A 1 102 ? 14.807 16.044 13.516 1.00 95.94 102 ASP A N 1
ATOM 771 C CA . ASP A 1 102 ? 15.050 16.626 14.831 1.00 95.94 102 ASP A CA 1
ATOM 772 C C . ASP A 1 102 ? 16.130 15.817 15.559 1.00 95.94 102 ASP A C 1
ATOM 774 O O . ASP A 1 102 ? 15.883 14.720 16.060 1.00 95.94 102 ASP A O 1
ATOM 778 N N . SER A 1 103 ? 17.331 16.389 15.650 1.00 94.50 103 SER A N 1
ATOM 779 C CA . SER A 1 103 ? 18.496 15.753 16.275 1.00 94.50 103 SER A CA 1
ATOM 780 C C . SER A 1 103 ? 18.454 15.685 17.802 1.00 94.50 103 SER A C 1
ATOM 782 O O . SER A 1 103 ? 19.318 15.054 18.398 1.00 94.50 103 SER A O 1
ATOM 784 N N . GLN A 1 104 ? 17.497 16.345 18.463 1.00 94.69 104 GLN A N 1
ATOM 785 C CA . GLN A 1 104 ? 17.314 16.196 19.911 1.00 94.69 104 GLN A CA 1
ATOM 786 C C . GLN A 1 104 ? 16.445 14.984 20.244 1.00 94.69 104 GLN A C 1
ATOM 788 O O . GLN A 1 104 ? 16.575 14.415 21.326 1.00 94.69 104 GLN A O 1
ATOM 793 N N . ARG A 1 105 ? 15.521 14.639 19.343 1.00 94.81 105 ARG A N 1
ATOM 794 C CA . ARG A 1 105 ? 14.574 13.527 19.500 1.00 94.81 105 ARG A CA 1
ATOM 795 C C . ARG A 1 105 ? 14.985 12.276 18.735 1.00 94.81 105 ARG A C 1
ATOM 797 O O . ARG A 1 105 ? 14.438 11.215 19.007 1.00 94.81 105 ARG A O 1
ATOM 804 N N . ASP A 1 106 ? 15.886 12.427 17.773 1.00 96.94 106 ASP A N 1
ATOM 805 C CA . ASP A 1 106 ? 16.222 11.434 16.757 1.00 96.94 106 ASP A CA 1
ATOM 806 C C . ASP A 1 106 ? 15.009 10.978 15.928 1.00 96.94 106 ASP A C 1
ATOM 808 O O . ASP A 1 106 ? 14.911 9.829 15.506 1.00 96.94 106 ASP A O 1
ATOM 812 N N . LEU A 1 107 ? 14.069 11.895 15.676 1.00 96.81 107 LEU A N 1
ATOM 813 C CA . LEU A 1 107 ? 12.826 11.630 14.949 1.00 96.81 107 LEU A CA 1
ATOM 814 C C . LEU A 1 107 ? 12.655 12.577 13.761 1.00 96.81 107 LEU A C 1
ATOM 816 O O . LEU A 1 107 ? 13.180 13.689 13.739 1.00 96.81 107 LEU A O 1
ATOM 820 N N . LEU A 1 108 ? 11.852 12.148 12.788 1.00 96.75 108 LEU A N 1
ATOM 821 C CA . LEU A 1 108 ? 11.408 12.990 11.679 1.00 96.75 108 LEU A CA 1
ATOM 822 C C . LEU A 1 108 ? 10.097 13.696 12.046 1.00 96.75 108 LEU A C 1
ATOM 824 O O . LEU A 1 108 ? 9.152 13.058 12.519 1.00 96.75 108 LEU A O 1
ATOM 828 N N . SER A 1 109 ? 10.029 15.003 11.796 1.00 96.88 109 SER A N 1
ATOM 829 C CA . SER A 1 109 ? 8.769 15.752 11.806 1.00 96.88 109 SER A CA 1
ATOM 830 C C . SER A 1 109 ? 7.846 15.243 10.694 1.00 96.88 109 SER A C 1
ATOM 832 O O . SER A 1 109 ? 8.308 14.812 9.635 1.00 96.88 109 SER A O 1
ATOM 834 N N . ILE A 1 110 ? 6.531 15.302 10.921 1.00 94.50 110 ILE A N 1
ATOM 835 C CA . ILE A 1 110 ? 5.527 14.821 9.957 1.00 94.50 110 ILE A CA 1
ATOM 836 C C . ILE A 1 110 ? 5.555 15.629 8.655 1.00 94.50 110 ILE A C 1
ATOM 838 O O . ILE A 1 110 ? 5.267 15.096 7.582 1.00 94.50 110 ILE A O 1
ATOM 842 N N . GLY A 1 111 ? 5.924 16.906 8.731 1.00 94.69 111 GLY A N 1
ATOM 843 C CA . GLY A 1 111 ? 6.019 17.755 7.557 1.00 94.69 111 GLY A CA 1
ATOM 844 C C . GLY A 1 111 ? 6.536 19.150 7.865 1.00 94.69 111 GLY A C 1
ATOM 845 O O . GLY A 1 111 ? 6.895 19.483 8.991 1.00 94.69 111 GLY A O 1
ATOM 846 N N . TYR A 1 112 ? 6.558 19.985 6.833 1.00 94.94 112 TYR A N 1
ATOM 847 C CA . TYR A 1 112 ? 6.943 21.385 6.927 1.00 94.94 112 TYR A CA 1
ATOM 848 C C . TYR A 1 112 ? 5.879 22.254 6.268 1.00 94.94 112 TYR A C 1
ATOM 850 O O . TYR A 1 112 ? 5.498 22.024 5.119 1.00 94.94 112 TYR A O 1
ATOM 858 N N . ASN A 1 113 ? 5.410 23.271 6.984 1.00 94.88 113 ASN A N 1
ATOM 859 C CA . ASN A 1 113 ? 4.484 24.254 6.448 1.00 94.88 113 ASN A CA 1
ATOM 860 C C . ASN A 1 113 ? 5.277 25.387 5.780 1.00 94.88 113 ASN A C 1
ATOM 862 O O . ASN A 1 113 ? 6.003 26.121 6.449 1.00 94.88 113 ASN A O 1
ATOM 866 N N . VAL A 1 114 ? 5.124 25.531 4.461 1.00 95.56 114 VAL A N 1
ATOM 867 C CA . VAL A 1 114 ? 5.849 26.528 3.656 1.00 95.56 114 VAL A CA 1
ATOM 868 C C . VAL A 1 114 ? 5.384 27.956 3.944 1.00 95.56 114 VAL A C 1
ATOM 870 O O . VAL A 1 114 ? 6.218 28.859 4.026 1.00 95.56 114 VAL A O 1
ATOM 873 N N . ASP A 1 115 ? 4.081 28.160 4.138 1.00 96.88 115 ASP A N 1
ATOM 874 C CA . ASP A 1 115 ? 3.503 29.484 4.390 1.00 96.88 115 ASP A CA 1
ATOM 875 C C . ASP A 1 115 ? 3.930 30.017 5.762 1.00 96.88 115 ASP A C 1
ATOM 877 O O . ASP A 1 115 ? 4.331 31.173 5.904 1.00 96.88 115 ASP A O 1
ATOM 881 N N . GLU A 1 116 ? 3.913 29.144 6.769 1.00 95.81 116 GLU A N 1
ATOM 882 C CA . GLU A 1 116 ? 4.305 29.463 8.145 1.00 95.81 116 GLU A CA 1
ATOM 883 C C . GLU A 1 116 ? 5.810 29.290 8.397 1.00 95.81 116 GLU A C 1
ATOM 885 O O . GLU A 1 116 ? 6.309 29.661 9.460 1.00 95.81 116 GLU A O 1
ATOM 890 N N . ARG A 1 117 ? 6.538 28.740 7.418 1.00 95.19 117 ARG A N 1
ATOM 891 C CA . ARG A 1 117 ? 7.983 28.472 7.446 1.00 95.19 117 ARG A CA 1
ATOM 892 C C . ARG A 1 117 ? 8.447 27.712 8.687 1.00 95.19 117 ARG A C 1
ATOM 894 O O . ARG A 1 117 ? 9.503 28.011 9.250 1.00 95.19 117 ARG A O 1
ATOM 901 N N . ARG A 1 118 ? 7.670 26.721 9.116 1.00 95.12 118 ARG A N 1
ATOM 902 C CA . ARG A 1 118 ? 7.961 25.932 10.317 1.00 95.12 118 ARG A CA 1
ATOM 903 C C . ARG A 1 118 ? 7.694 24.452 10.104 1.00 95.12 118 ARG A C 1
ATOM 905 O O . ARG A 1 118 ? 6.816 24.074 9.330 1.00 95.12 118 ARG A O 1
ATOM 912 N N . LEU A 1 119 ? 8.424 23.638 10.858 1.00 95.31 119 LEU A N 1
ATOM 913 C CA . LEU A 1 119 ? 8.139 22.215 10.988 1.00 95.31 119 LEU A CA 1
ATOM 914 C C . LEU A 1 119 ? 6.789 21.995 11.679 1.00 95.31 119 LEU A C 1
ATOM 916 O O . LEU A 1 119 ? 6.327 22.818 12.486 1.00 95.31 119 LEU A O 1
ATOM 920 N N . ASP A 1 120 ? 6.169 20.869 11.349 1.00 94.56 120 ASP A N 1
ATOM 921 C CA . ASP A 1 120 ? 5.038 20.358 12.101 1.00 94.56 120 ASP A CA 1
ATOM 922 C C . ASP A 1 120 ? 5.483 20.005 13.528 1.00 94.56 120 ASP A C 1
ATOM 924 O O . ASP A 1 120 ? 6.633 19.633 13.775 1.00 94.56 120 ASP A O 1
ATOM 928 N N . ALA A 1 121 ? 4.568 20.161 14.483 1.00 93.50 121 ALA A N 1
ATOM 929 C CA . ALA A 1 121 ? 4.842 19.843 15.880 1.00 93.50 121 ALA A CA 1
ATOM 930 C C . ALA A 1 121 ? 4.765 18.332 16.162 1.00 93.50 121 ALA A C 1
ATOM 932 O O . ALA A 1 121 ? 5.260 17.878 17.193 1.00 93.50 121 ALA A O 1
ATOM 933 N N . GLY A 1 122 ? 4.104 17.574 15.285 1.00 93.94 122 GLY A N 1
ATOM 934 C CA . GLY A 1 122 ? 4.022 16.126 15.318 1.00 93.94 122 GLY A CA 1
ATOM 935 C C . GLY A 1 122 ? 5.242 15.464 14.685 1.00 93.94 122 GLY A C 1
ATOM 936 O O . GLY A 1 122 ? 5.871 15.990 13.763 1.00 93.94 122 GLY A O 1
ATOM 937 N N . PHE A 1 123 ? 5.545 14.270 15.183 1.00 95.56 123 PHE A N 1
ATOM 938 C CA . PHE A 1 123 ? 6.678 13.454 14.767 1.00 95.56 123 PHE A CA 1
ATOM 939 C C . PHE A 1 123 ? 6.205 12.044 14.430 1.00 95.56 123 PHE A C 1
ATOM 941 O O . PHE A 1 123 ? 5.228 11.561 15.002 1.00 95.56 123 PHE A O 1
ATOM 948 N N . TYR A 1 124 ? 6.927 11.373 13.537 1.00 94.06 124 TYR A N 1
ATOM 949 C CA . TYR A 1 124 ? 6.771 9.937 13.330 1.00 94.06 124 TYR A CA 1
ATOM 950 C C . TYR A 1 124 ? 7.522 9.181 14.423 1.00 94.06 124 TYR A C 1
ATOM 952 O O . TYR A 1 124 ? 8.716 8.920 14.293 1.00 94.06 124 TYR A O 1
ATOM 960 N N . ASP A 1 125 ? 6.828 8.851 15.507 1.00 95.38 125 ASP A N 1
ATOM 961 C CA . ASP A 1 125 ? 7.425 8.350 16.745 1.00 95.38 125 ASP A CA 1
ATOM 962 C C . ASP A 1 125 ? 7.093 6.884 17.055 1.00 95.38 125 ASP A C 1
ATOM 964 O O . ASP A 1 125 ? 7.469 6.401 18.117 1.00 95.38 125 ASP A O 1
ATOM 968 N N . LEU A 1 126 ? 6.424 6.148 16.161 1.00 96.81 126 LEU A N 1
ATOM 969 C CA . LEU A 1 126 ? 6.044 4.744 16.371 1.00 96.81 126 LEU A CA 1
ATOM 970 C C . LEU A 1 126 ? 6.716 3.810 15.365 1.00 96.81 126 LEU A C 1
ATOM 972 O O . LEU A 1 126 ? 6.785 4.087 14.170 1.00 96.81 126 LEU A O 1
ATOM 976 N N . LEU A 1 127 ? 7.148 2.639 15.840 1.00 97.00 127 LEU A N 1
ATOM 977 C CA . LEU A 1 127 ? 7.705 1.592 14.978 1.00 97.00 127 LEU A CA 1
ATOM 978 C C . LEU A 1 127 ? 6.620 0.890 14.138 1.00 97.00 127 LEU A C 1
ATOM 980 O O . LEU A 1 127 ? 6.890 0.397 13.040 1.00 97.00 127 LEU A O 1
ATOM 984 N N . ALA A 1 128 ? 5.387 0.828 14.642 1.00 96.06 128 ALA A N 1
ATOM 985 C CA . ALA A 1 128 ? 4.220 0.391 13.880 1.00 96.06 128 ALA A CA 1
ATOM 986 C C . ALA A 1 128 ? 3.646 1.560 13.067 1.00 96.06 128 ALA A C 1
ATOM 988 O O . ALA A 1 128 ? 2.597 2.102 13.395 1.00 96.06 128 ALA A O 1
ATOM 989 N N . SER A 1 129 ? 4.379 1.958 12.032 1.00 95.44 129 SER A N 1
ATOM 990 C CA . SER A 1 129 ? 3.988 2.988 11.072 1.00 95.44 129 SER A CA 1
ATOM 991 C C . SER A 1 129 ? 4.686 2.735 9.736 1.00 95.44 129 SER A C 1
ATOM 993 O O . SER A 1 129 ? 5.778 2.155 9.678 1.00 95.44 129 SER A O 1
ATOM 995 N N . GLU A 1 130 ? 4.078 3.232 8.666 1.00 94.50 130 GLU A N 1
ATOM 996 C CA . GLU A 1 130 ? 4.669 3.399 7.347 1.00 94.50 130 GLU A CA 1
ATOM 997 C C . GLU A 1 130 ? 6.018 4.125 7.386 1.00 94.50 130 GLU A C 1
ATOM 999 O O . GLU A 1 130 ? 6.928 3.784 6.631 1.00 94.50 130 GLU A O 1
ATOM 1004 N N . ALA A 1 131 ? 6.184 5.081 8.306 1.00 94.56 131 ALA A N 1
ATOM 1005 C CA . ALA A 1 131 ? 7.350 5.955 8.378 1.00 94.56 131 ALA A CA 1
ATOM 1006 C C . ALA A 1 131 ? 8.631 5.221 8.800 1.00 94.56 131 ALA A C 1
ATOM 1008 O O . ALA A 1 131 ? 9.743 5.733 8.621 1.00 94.56 131 ALA A O 1
ATOM 1009 N N . ARG A 1 132 ? 8.512 3.982 9.297 1.00 96.19 132 ARG A N 1
ATOM 1010 C CA . ARG A 1 132 ? 9.676 3.113 9.506 1.00 96.19 132 ARG A CA 1
ATOM 1011 C C . ARG A 1 132 ? 10.416 2.836 8.197 1.00 96.19 132 ARG A C 1
ATOM 1013 O O . ARG A 1 132 ? 11.632 2.686 8.222 1.00 96.19 132 ARG A O 1
ATOM 1020 N N . LEU A 1 133 ? 9.711 2.811 7.060 1.00 95.56 133 LEU A N 1
ATOM 1021 C CA . LEU A 1 133 ? 10.334 2.671 5.745 1.00 95.56 133 LEU A CA 1
ATOM 1022 C C . LEU A 1 133 ? 11.255 3.859 5.446 1.00 95.56 133 LEU A C 1
ATOM 1024 O O . LEU A 1 133 ? 12.383 3.663 5.002 1.00 95.56 133 LEU A O 1
ATOM 1028 N N . THR A 1 134 ? 10.801 5.079 5.741 1.00 94.69 134 THR A N 1
ATOM 1029 C CA . THR A 1 134 ? 11.600 6.299 5.571 1.00 94.69 134 THR A CA 1
ATOM 1030 C C . THR A 1 134 ? 12.884 6.225 6.390 1.00 94.69 134 THR A C 1
ATOM 1032 O O . THR A 1 134 ? 13.962 6.451 5.847 1.00 94.69 134 THR A O 1
ATOM 1035 N N . ASN A 1 135 ? 12.788 5.828 7.664 1.00 95.69 135 ASN A N 1
ATOM 1036 C CA . ASN A 1 135 ? 13.960 5.624 8.520 1.00 95.69 135 ASN A CA 1
ATOM 1037 C C . ASN A 1 135 ? 14.893 4.542 7.960 1.00 95.69 135 ASN A C 1
ATOM 1039 O O . ASN A 1 135 ? 16.097 4.757 7.876 1.00 95.69 135 ASN A O 1
ATOM 1043 N N . TYR A 1 136 ? 14.345 3.402 7.528 1.00 95.38 136 TYR A N 1
ATOM 1044 C CA . TYR A 1 136 ? 15.123 2.304 6.951 1.00 95.38 136 TYR A CA 1
ATOM 1045 C C . TYR A 1 136 ? 15.949 2.757 5.739 1.00 95.38 136 TYR A C 1
ATOM 1047 O O . TYR A 1 136 ? 17.154 2.511 5.686 1.00 95.38 136 TYR A O 1
ATOM 1055 N N . VAL A 1 137 ? 15.321 3.459 4.790 1.00 94.38 137 VAL A N 1
ATOM 1056 C CA . VAL A 1 137 ? 15.994 3.958 3.583 1.00 94.38 137 VAL A CA 1
ATOM 1057 C C . VAL A 1 137 ? 17.013 5.044 3.924 1.00 94.38 137 VAL A C 1
ATOM 1059 O O . VAL A 1 137 ? 18.142 4.981 3.445 1.00 94.38 137 VAL A O 1
ATOM 1062 N N . ALA A 1 138 ? 16.656 6.013 4.767 1.00 94.88 138 ALA A N 1
ATOM 1063 C CA . ALA A 1 138 ? 17.540 7.127 5.102 1.00 94.88 138 ALA A CA 1
ATOM 1064 C C . ALA A 1 138 ? 18.789 6.678 5.883 1.00 94.88 138 ALA A C 1
ATOM 1066 O O . ALA A 1 138 ? 19.883 7.181 5.631 1.00 94.88 138 ALA A O 1
ATOM 1067 N N . ILE A 1 139 ? 18.653 5.686 6.771 1.00 95.56 139 ILE A N 1
ATOM 1068 C CA . ILE A 1 139 ? 19.786 5.057 7.468 1.00 95.56 139 ILE A CA 1
ATOM 1069 C C . ILE A 1 139 ? 20.656 4.271 6.481 1.00 95.56 139 ILE A C 1
ATOM 1071 O O . ILE A 1 139 ? 21.879 4.368 6.533 1.00 95.56 139 ILE A O 1
ATOM 1075 N N . ALA A 1 140 ? 20.053 3.514 5.556 1.00 93.94 140 ALA A N 1
ATOM 1076 C CA . ALA A 1 140 ? 20.798 2.773 4.535 1.00 93.94 140 ALA A CA 1
ATOM 1077 C C . ALA A 1 140 ? 21.566 3.691 3.566 1.00 93.94 140 ALA A C 1
ATOM 1079 O O . ALA A 1 140 ? 22.575 3.279 3.001 1.00 93.94 140 ALA A O 1
ATOM 1080 N N . GLN A 1 141 ? 21.100 4.929 3.387 1.00 93.88 141 GLN A N 1
ATOM 1081 C CA . GLN A 1 141 ? 21.795 5.986 2.648 1.00 93.88 141 GLN A CA 1
ATOM 1082 C C . GLN A 1 141 ? 22.789 6.785 3.510 1.00 93.88 141 GLN A C 1
ATOM 1084 O O . GLN A 1 141 ? 23.344 7.765 3.022 1.00 93.88 141 GLN A O 1
ATOM 1089 N N . GLU A 1 142 ? 22.993 6.406 4.778 1.00 94.19 142 GLU A N 1
ATOM 1090 C CA . GLU A 1 142 ? 23.862 7.099 5.742 1.00 94.19 142 GLU A CA 1
ATOM 1091 C C . GLU A 1 142 ? 23.470 8.571 5.994 1.00 94.19 142 GLU A C 1
ATOM 1093 O O . GLU A 1 142 ? 24.283 9.374 6.450 1.00 94.19 142 GLU A O 1
ATOM 1098 N N . GLN A 1 143 ? 22.212 8.938 5.723 1.00 95.25 143 GLN A N 1
ATOM 1099 C CA . GLN A 1 143 ? 21.704 10.300 5.924 1.00 95.25 143 GLN A CA 1
ATOM 1100 C C . GLN A 1 143 ? 21.140 10.532 7.330 1.00 95.25 143 GLN A C 1
ATOM 1102 O O . GLN A 1 143 ? 21.119 11.669 7.795 1.00 95.25 143 GLN A O 1
ATOM 1107 N N . LEU A 1 144 ? 20.694 9.469 8.007 1.00 96.06 144 LEU A N 1
ATOM 1108 C CA . LEU A 1 144 ? 20.226 9.501 9.396 1.00 96.06 144 LEU A CA 1
ATOM 1109 C C . LEU A 1 144 ? 21.019 8.508 10.259 1.00 96.06 144 LEU A C 1
ATOM 1111 O O . LEU A 1 144 ? 21.425 7.453 9.759 1.00 96.06 144 LEU A O 1
ATOM 1115 N N . PRO A 1 145 ? 21.234 8.805 11.554 1.00 96.00 145 PRO A N 1
ATOM 1116 C CA . PRO A 1 145 ? 21.886 7.873 12.464 1.00 96.00 145 PRO A CA 1
ATOM 1117 C C . PRO A 1 145 ? 21.003 6.646 12.725 1.00 96.00 145 PRO A C 1
ATOM 1119 O O . PRO A 1 145 ? 19.775 6.706 12.687 1.00 96.00 145 PRO A O 1
ATOM 1122 N N . GLN A 1 146 ? 21.626 5.515 13.064 1.00 96.62 146 GLN A N 1
ATOM 1123 C CA . GLN A 1 146 ? 20.886 4.299 13.432 1.00 96.62 146 GLN A CA 1
ATOM 1124 C C . GLN A 1 146 ? 19.993 4.504 14.664 1.00 96.62 146 GLN A C 1
ATOM 1126 O O . GLN A 1 146 ? 18.969 3.832 14.794 1.00 96.62 146 GLN A O 1
ATOM 1131 N N . ASP A 1 147 ? 20.351 5.452 15.534 1.00 96.19 147 ASP A N 1
ATOM 1132 C CA . ASP A 1 147 ? 19.580 5.824 16.720 1.00 96.19 147 ASP A CA 1
ATOM 1133 C C . ASP A 1 147 ? 18.145 6.238 16.371 1.00 96.19 147 ASP A C 1
ATOM 1135 O O . ASP A 1 147 ? 17.233 5.922 17.135 1.00 96.19 147 ASP A O 1
ATOM 1139 N N . SER A 1 148 ? 17.896 6.790 15.174 1.00 96.56 148 SER A N 1
ATOM 1140 C CA . SER A 1 148 ? 16.539 7.127 14.723 1.00 96.56 148 SER A CA 1
ATOM 1141 C C . SER A 1 148 ? 15.614 5.907 14.655 1.00 96.56 148 SER A C 1
ATOM 1143 O O . SER A 1 148 ? 14.439 5.987 15.003 1.00 96.56 148 SER A O 1
ATOM 1145 N N . TRP A 1 149 ? 16.137 4.725 14.304 1.00 97.00 149 TRP A N 1
ATOM 1146 C CA . TRP A 1 149 ? 15.359 3.479 14.338 1.00 97.00 149 TRP A CA 1
ATOM 1147 C C . TRP A 1 149 ? 15.017 3.044 15.769 1.00 97.00 149 TRP A C 1
ATOM 1149 O O . TRP A 1 149 ? 13.965 2.448 16.033 1.00 97.00 149 TRP A O 1
ATOM 1159 N N . PHE A 1 150 ? 15.916 3.304 16.716 1.00 96.00 150 PHE A N 1
ATOM 1160 C CA . PHE A 1 150 ? 15.722 2.942 18.115 1.00 96.00 150 PHE A CA 1
ATOM 1161 C C . PHE A 1 150 ? 14.842 3.946 18.860 1.00 96.00 150 PHE A C 1
ATOM 1163 O O . PHE A 1 150 ? 14.099 3.511 19.743 1.00 96.00 150 PHE A O 1
ATOM 1170 N N . ALA A 1 151 ? 14.826 5.210 18.436 1.00 96.81 151 ALA A N 1
ATOM 1171 C CA . ALA A 1 151 ? 13.929 6.251 18.928 1.00 96.81 151 ALA A CA 1
ATOM 1172 C C . ALA A 1 151 ? 12.445 5.955 18.640 1.00 96.81 151 ALA A C 1
ATOM 1174 O O . ALA A 1 151 ? 11.581 6.362 19.417 1.00 96.81 151 ALA A O 1
ATOM 1175 N N . LEU A 1 152 ? 12.137 5.186 17.585 1.00 97.44 152 LEU A N 1
ATOM 1176 C CA . LEU A 1 152 ? 10.768 4.754 17.286 1.00 97.44 152 LEU A CA 1
ATOM 1177 C C . LEU A 1 152 ? 10.167 3.933 18.441 1.00 97.44 152 LEU A C 1
ATOM 1179 O O . LEU A 1 152 ? 10.663 2.871 18.828 1.00 97.44 152 LEU A O 1
ATOM 1183 N N . GLY A 1 153 ? 9.043 4.410 18.956 1.00 96.50 153 GLY A N 1
ATOM 1184 C CA . GLY A 1 153 ? 8.280 3.848 20.056 1.00 96.50 153 GLY A CA 1
ATOM 1185 C C . GLY A 1 153 ? 7.790 2.429 19.781 1.00 96.50 153 GLY A C 1
ATOM 1186 O O . GLY A 1 153 ? 7.308 2.094 18.696 1.00 96.50 153 GLY A O 1
ATOM 1187 N N . ARG A 1 154 ? 7.904 1.577 20.806 1.00 95.44 154 ARG A N 1
ATOM 1188 C CA . ARG A 1 154 ? 7.554 0.147 20.769 1.00 95.44 154 ARG A CA 1
ATOM 1189 C C . ARG A 1 154 ? 6.435 -0.186 21.752 1.00 95.44 154 ARG A C 1
ATOM 1191 O O . ARG A 1 154 ? 6.535 -1.132 22.529 1.00 95.44 154 ARG A O 1
ATOM 1198 N N . LEU A 1 155 ? 5.396 0.645 21.766 1.00 93.69 155 LEU A N 1
ATOM 1199 C CA . LEU A 1 155 ? 4.244 0.441 22.638 1.00 93.69 155 LEU A CA 1
ATOM 1200 C C . LEU A 1 155 ? 3.517 -0.836 22.220 1.00 93.69 155 LEU A C 1
ATOM 1202 O O . LEU A 1 155 ? 3.126 -0.971 21.066 1.00 93.69 155 LEU A O 1
ATOM 1206 N N . LEU A 1 156 ? 3.349 -1.765 23.155 1.00 92.00 156 LEU A N 1
ATOM 1207 C CA . LEU A 1 156 ? 2.651 -3.026 22.929 1.00 92.00 156 LEU A CA 1
ATOM 1208 C C . LEU A 1 156 ? 1.247 -2.975 23.523 1.00 92.00 156 LEU A C 1
ATOM 1210 O O . LEU A 1 156 ? 0.995 -2.291 24.516 1.00 92.00 156 LEU A O 1
ATOM 1214 N N . THR A 1 157 ? 0.337 -3.744 22.939 1.00 86.25 157 THR A N 1
ATOM 1215 C CA . THR A 1 157 ? -0.982 -4.005 23.518 1.00 86.25 157 THR A CA 1
ATOM 1216 C C . THR A 1 157 ? -0.863 -4.667 24.894 1.00 86.25 157 THR A C 1
ATOM 1218 O O . THR A 1 157 ? -0.238 -5.718 25.032 1.00 86.25 157 THR A O 1
ATOM 1221 N N . SER A 1 158 ? -1.528 -4.099 25.902 1.00 64.00 158 SER A N 1
ATOM 1222 C CA . SER A 1 158 ? -1.647 -4.685 27.244 1.00 64.00 158 SER A CA 1
ATOM 1223 C C . SER A 1 158 ? -2.957 -5.478 27.352 1.00 64.00 158 SER A C 1
ATOM 1225 O O . SER A 1 158 ? -3.997 -4.907 27.670 1.00 64.00 158 SER A O 1
ATOM 1227 N N . GLY A 1 159 ? -2.948 -6.780 27.048 1.00 62.34 159 GLY A N 1
ATOM 1228 C CA . GLY A 1 159 ? -4.148 -7.631 27.102 1.00 62.34 159 GLY A CA 1
ATOM 1229 C C . GLY A 1 159 ? -3.944 -9.014 26.474 1.00 62.34 159 GLY A C 1
ATOM 1230 O O . GLY A 1 159 ? -2.955 -9.232 25.785 1.00 62.34 159 GLY A O 1
ATOM 1231 N N . GLY A 1 160 ? -4.850 -9.963 26.746 1.00 55.97 160 GLY A N 1
ATOM 1232 C CA . GLY A 1 160 ? -4.740 -11.349 26.268 1.00 55.97 160 GLY A CA 1
ATOM 1233 C C . GLY A 1 160 ? -4.788 -11.463 24.739 1.00 55.97 160 GLY A C 1
ATOM 1234 O O . GLY A 1 160 ? -5.698 -10.929 24.114 1.00 55.97 160 GLY A O 1
ATOM 1235 N N . GLY A 1 161 ? -3.810 -12.164 24.161 1.00 71.50 161 GLY A N 1
ATOM 1236 C CA . GLY A 1 161 ? -3.599 -12.308 22.717 1.00 71.50 161 GLY A CA 1
ATOM 1237 C C . GLY A 1 161 ? -2.105 -12.350 22.376 1.00 71.50 161 GLY A C 1
ATOM 1238 O O . GLY A 1 161 ? -1.265 -12.327 23.278 1.00 71.50 161 GLY A O 1
ATOM 1239 N N . GLU A 1 162 ? -1.766 -12.414 21.086 1.00 80.00 162 GLU A N 1
ATOM 1240 C CA . GLU A 1 162 ? -0.382 -12.198 20.644 1.00 80.00 162 GLU A CA 1
ATOM 1241 C C . GLU A 1 162 ? -0.010 -10.710 20.793 1.00 80.00 162 GLU A C 1
ATOM 1243 O O . GLU A 1 162 ? -0.818 -9.854 20.424 1.00 80.00 162 GLU A O 1
ATOM 1248 N N . PRO A 1 163 ? 1.177 -10.369 21.330 1.00 86.75 163 PRO A N 1
ATOM 1249 C CA . PRO A 1 163 ? 1.598 -8.978 21.472 1.00 86.75 163 PRO A CA 1
ATOM 1250 C C . PRO A 1 163 ? 1.671 -8.261 20.118 1.00 86.75 163 PRO A C 1
ATOM 1252 O O . PRO A 1 163 ? 2.333 -8.738 19.196 1.00 86.75 163 PRO A O 1
ATOM 1255 N N . VAL A 1 164 ? 1.048 -7.084 20.018 1.00 93.56 164 VAL A N 1
ATOM 1256 C CA . VAL A 1 164 ? 1.072 -6.252 18.803 1.00 93.56 164 VAL A CA 1
ATOM 1257 C C . VAL A 1 164 ? 1.615 -4.876 19.139 1.00 93.56 164 VAL A C 1
ATOM 1259 O O . VAL A 1 164 ? 1.223 -4.283 20.145 1.00 93.56 164 VAL A O 1
ATOM 1262 N N . LEU A 1 165 ? 2.504 -4.351 18.295 1.00 96.25 165 LEU A N 1
ATOM 1263 C CA . LEU A 1 165 ? 2.871 -2.941 18.363 1.00 96.25 165 LEU A CA 1
ATOM 1264 C C . LEU A 1 165 ? 1.663 -2.058 18.018 1.00 96.25 165 LEU A C 1
ATOM 1266 O O . LEU A 1 165 ? 0.991 -2.256 17.003 1.00 96.25 165 LEU A O 1
ATOM 1270 N N . LEU A 1 166 ? 1.403 -1.063 18.855 1.00 95.50 166 LEU A N 1
ATOM 1271 C CA . LEU A 1 166 ? 0.364 -0.070 18.626 1.00 95.50 166 LEU A CA 1
ATOM 1272 C C . LEU A 1 166 ? 0.836 0.948 17.589 1.00 95.50 166 LEU A C 1
ATOM 1274 O O . LEU A 1 166 ? 1.933 1.495 17.702 1.00 95.50 166 LEU A O 1
ATOM 1278 N N . SER A 1 167 ? -0.014 1.190 16.598 1.00 95.69 167 SER A N 1
ATOM 1279 C CA . SER A 1 167 ? 0.130 2.271 15.622 1.00 95.69 167 SER A CA 1
ATOM 1280 C C . SER A 1 167 ? -0.678 3.493 16.068 1.00 95.69 167 SER A C 1
ATOM 1282 O O . SER A 1 167 ? -1.382 3.454 17.088 1.00 95.69 167 SER A O 1
ATOM 1284 N N . TRP A 1 168 ? -0.591 4.608 15.342 1.00 94.38 168 TRP A N 1
ATOM 1285 C CA . TRP A 1 168 ? -1.348 5.796 15.729 1.00 94.38 168 TRP A CA 1
ATOM 1286 C C . TRP A 1 168 ? -2.839 5.579 15.480 1.00 94.38 168 TRP A C 1
ATOM 1288 O O . TRP A 1 168 ? -3.666 5.757 16.385 1.00 94.38 168 TRP A O 1
ATOM 1298 N N . SER A 1 169 ? -3.185 5.157 14.261 1.00 93.25 169 SER A N 1
ATOM 1299 C CA . SER A 1 169 ? -4.580 5.027 13.847 1.00 93.25 169 SER A CA 1
ATOM 1300 C C . SER A 1 169 ? -5.122 3.604 13.944 1.00 93.25 169 SER A C 1
ATOM 1302 O O . SER A 1 169 ? -6.335 3.443 14.047 1.00 93.25 169 SER A O 1
ATOM 1304 N N . GLY A 1 170 ? -4.270 2.578 13.993 1.00 94.12 170 GLY A N 1
ATOM 1305 C CA . GLY A 1 170 ? -4.713 1.184 13.917 1.00 94.12 170 GLY A CA 1
ATOM 1306 C C . GLY A 1 170 ? -5.056 0.756 12.490 1.00 94.12 170 GLY A C 1
ATOM 1307 O O . GLY A 1 170 ? -5.807 -0.212 12.322 1.00 94.12 170 GLY A O 1
ATOM 1308 N N . SER A 1 171 ? -4.574 1.503 11.493 1.00 96.06 171 SER A N 1
ATOM 1309 C CA . SER A 1 171 ? -4.793 1.249 10.071 1.00 96.06 171 SER A CA 1
ATOM 1310 C C . SER A 1 171 ? -3.938 0.069 9.611 1.00 96.06 171 SER A C 1
ATOM 1312 O O . SER A 1 171 ? -2.790 -0.073 10.026 1.00 96.06 171 SER A O 1
ATOM 1314 N N . MET A 1 172 ? -4.471 -0.789 8.735 1.00 97.50 172 MET A N 1
ATOM 1315 C CA . MET A 1 172 ? -3.712 -1.928 8.207 1.00 97.50 172 MET A CA 1
ATOM 1316 C C . MET A 1 172 ? -2.462 -1.486 7.428 1.00 97.50 172 MET A C 1
ATOM 1318 O O . MET A 1 172 ? -1.426 -2.154 7.490 1.00 97.50 172 MET A O 1
ATOM 1322 N N . PHE A 1 173 ? -2.544 -0.365 6.708 1.00 97.12 173 PHE A N 1
ATOM 1323 C CA . PHE A 1 173 ? -1.437 0.154 5.905 1.00 97.12 173 PHE A CA 1
ATOM 1324 C C . PHE A 1 173 ? -0.191 0.458 6.748 1.00 97.12 173 PHE A C 1
ATOM 1326 O O . PHE A 1 173 ? 0.910 0.101 6.324 1.00 97.12 173 PHE A O 1
ATOM 1333 N N . GLU A 1 174 ? -0.365 1.006 7.962 1.00 97.25 174 GLU A N 1
ATOM 1334 C CA . GLU A 1 174 ? 0.729 1.351 8.889 1.00 97.25 174 GLU A CA 1
ATOM 1335 C C . GLU A 1 174 ? 1.609 0.118 9.176 1.00 97.25 174 GLU A C 1
ATOM 1337 O O . GLU A 1 174 ? 2.822 0.214 9.378 1.00 97.25 174 GLU A O 1
ATOM 1342 N N . TYR A 1 175 ? 1.002 -1.072 9.155 1.00 97.38 175 TYR A N 1
ATOM 1343 C CA . TYR A 1 175 ? 1.680 -2.341 9.389 1.00 97.38 175 TYR A CA 1
ATOM 1344 C C . TYR A 1 175 ? 2.226 -2.979 8.116 1.00 97.38 175 TYR A C 1
ATOM 1346 O O . TYR A 1 175 ? 3.359 -3.468 8.131 1.00 97.38 175 TYR A O 1
ATOM 1354 N N . LEU A 1 176 ? 1.421 -3.035 7.052 1.00 97.69 176 LEU A N 1
ATOM 1355 C CA . LEU A 1 176 ? 1.679 -3.925 5.919 1.00 97.69 176 LEU A CA 1
ATOM 1356 C C . LEU A 1 176 ? 2.332 -3.243 4.721 1.00 97.69 176 LEU A C 1
ATOM 1358 O O . LEU A 1 176 ? 3.098 -3.908 4.027 1.00 97.69 176 LEU A O 1
ATOM 1362 N N . MET A 1 177 ? 2.102 -1.946 4.492 1.00 97.12 177 MET A N 1
ATOM 1363 C CA . MET A 1 177 ? 2.706 -1.242 3.353 1.00 97.12 177 MET A CA 1
ATOM 1364 C C . MET A 1 177 ? 4.239 -1.363 3.342 1.00 97.12 177 MET A C 1
ATOM 1366 O O . MET A 1 177 ? 4.788 -1.708 2.294 1.00 97.12 177 MET A O 1
ATOM 1370 N N . PRO A 1 178 ? 4.959 -1.229 4.480 1.00 96.75 178 PRO A N 1
ATOM 1371 C CA . PRO A 1 178 ? 6.411 -1.392 4.469 1.00 96.75 178 PRO A CA 1
ATOM 1372 C C . PRO A 1 178 ? 6.888 -2.763 3.967 1.00 96.75 178 PRO A C 1
ATOM 1374 O O . PRO A 1 178 ? 8.004 -2.853 3.468 1.00 96.75 178 PRO A O 1
ATOM 1377 N N . LEU A 1 179 ? 6.074 -3.824 4.067 1.00 96.25 179 LEU A N 1
ATOM 1378 C CA . LEU A 1 179 ? 6.443 -5.171 3.609 1.00 96.25 179 LEU A CA 1
ATOM 1379 C C . LEU A 1 179 ? 6.565 -5.284 2.081 1.00 96.25 179 LEU A C 1
ATOM 1381 O O . LEU A 1 179 ? 7.139 -6.257 1.601 1.00 96.25 179 LEU A O 1
ATOM 1385 N N . LEU A 1 180 ? 6.048 -4.313 1.318 1.00 95.00 180 LEU A N 1
ATOM 1386 C CA . LEU A 1 180 ? 6.173 -4.289 -0.144 1.00 95.00 180 LEU A CA 1
ATOM 1387 C C . LEU A 1 180 ? 7.621 -4.086 -0.610 1.00 95.00 180 LEU A C 1
ATOM 1389 O O . LEU A 1 180 ? 7.981 -4.502 -1.709 1.00 95.00 180 LEU A O 1
ATOM 1393 N N . VAL A 1 181 ? 8.443 -3.428 0.209 1.00 92.62 181 VAL A N 1
ATOM 1394 C CA . VAL A 1 181 ? 9.791 -2.984 -0.181 1.00 92.62 181 VAL A CA 1
ATOM 1395 C C . VAL A 1 181 ? 10.860 -3.278 0.870 1.00 92.62 181 VAL A C 1
ATOM 1397 O O . VAL A 1 181 ? 12.023 -3.471 0.523 1.00 92.62 181 VAL A O 1
ATOM 1400 N N . MET A 1 182 ? 10.493 -3.327 2.151 1.00 93.69 182 MET A N 1
ATOM 1401 C CA . MET A 1 182 ? 11.409 -3.590 3.257 1.00 93.69 182 MET A CA 1
ATOM 1402 C C . MET A 1 182 ? 11.440 -5.094 3.568 1.00 93.69 182 MET A C 1
ATOM 1404 O O . MET A 1 182 ? 10.379 -5.720 3.645 1.00 93.69 182 MET A O 1
ATOM 1408 N N . PRO A 1 183 ? 12.620 -5.696 3.811 1.00 92.31 183 PRO A N 1
ATOM 1409 C CA . PRO A 1 183 ? 12.696 -7.089 4.232 1.00 92.31 183 PRO A CA 1
ATOM 1410 C C . PRO A 1 183 ? 12.009 -7.300 5.587 1.00 92.31 183 PRO A C 1
ATOM 1412 O O . PRO A 1 183 ? 12.107 -6.470 6.493 1.00 92.31 183 PRO A O 1
ATOM 1415 N N . ASN A 1 184 ? 11.365 -8.456 5.745 1.00 93.56 184 ASN A N 1
ATOM 1416 C CA . ASN A 1 184 ? 10.778 -8.901 7.005 1.00 93.56 184 ASN A CA 1
ATOM 1417 C C . ASN A 1 184 ? 11.304 -10.290 7.370 1.00 93.56 184 ASN A C 1
ATOM 1419 O O . ASN A 1 184 ? 11.450 -11.158 6.509 1.00 93.56 184 ASN A O 1
ATOM 1423 N N . TYR A 1 185 ? 11.578 -10.499 8.655 1.00 94.81 185 TYR A N 1
ATOM 1424 C CA . TYR A 1 185 ? 12.232 -11.707 9.147 1.00 94.81 185 TYR A CA 1
ATOM 1425 C C . TYR A 1 185 ? 11.314 -12.454 10.108 1.00 94.81 185 TYR A C 1
ATOM 1427 O O . TYR A 1 185 ? 10.848 -11.890 11.102 1.00 94.81 185 TYR A O 1
ATOM 1435 N N . ALA A 1 186 ? 11.081 -13.734 9.813 1.00 94.75 186 ALA A N 1
ATOM 1436 C CA . ALA A 1 186 ? 10.187 -14.588 10.583 1.00 94.75 186 ALA A CA 1
ATOM 1437 C C . ALA A 1 186 ? 10.571 -14.631 12.071 1.00 94.75 186 ALA A C 1
ATOM 1439 O O . ALA A 1 186 ? 11.746 -14.753 12.419 1.00 94.75 186 ALA A O 1
ATOM 1440 N N . GLY A 1 187 ? 9.570 -14.534 12.947 1.00 92.56 187 GLY A N 1
ATOM 1441 C CA . GLY A 1 187 ? 9.759 -14.602 14.399 1.00 92.56 187 GLY A CA 1
ATOM 1442 C C . GLY A 1 187 ? 10.277 -13.315 15.048 1.00 92.56 187 GLY A C 1
ATOM 1443 O O . GLY A 1 187 ? 10.370 -13.261 16.273 1.00 92.56 187 GLY A O 1
ATOM 1444 N N . THR A 1 188 ? 10.565 -12.263 14.278 1.00 94.62 188 THR A N 1
ATOM 1445 C CA . THR A 1 188 ? 10.873 -10.939 14.842 1.00 94.62 188 THR A CA 1
ATOM 1446 C C . THR A 1 188 ? 9.621 -10.238 15.366 1.00 94.62 188 THR A C 1
ATOM 1448 O O . THR A 1 188 ? 8.497 -10.586 15.010 1.00 94.62 188 THR A O 1
ATOM 1451 N N . LEU A 1 189 ? 9.812 -9.198 16.183 1.00 94.62 189 LEU A N 1
ATOM 1452 C CA . LEU A 1 189 ? 8.711 -8.383 16.702 1.00 94.62 189 LEU A CA 1
ATOM 1453 C C . LEU A 1 189 ? 7.844 -7.774 15.585 1.00 94.62 189 LEU A C 1
ATOM 1455 O O . LEU A 1 189 ? 6.624 -7.715 15.723 1.00 94.62 189 LEU A O 1
ATOM 1459 N N . LEU A 1 190 ? 8.459 -7.334 14.481 1.00 95.56 190 LEU A N 1
ATOM 1460 C CA . LEU A 1 190 ? 7.737 -6.778 13.334 1.00 95.56 190 LEU A CA 1
ATOM 1461 C C . LEU A 1 190 ? 6.915 -7.846 12.606 1.00 95.56 190 LEU A C 1
ATOM 1463 O O . LEU A 1 190 ? 5.754 -7.592 12.291 1.00 95.56 190 LEU A O 1
ATOM 1467 N N . ASP A 1 191 ? 7.474 -9.041 12.397 1.00 96.12 191 ASP A N 1
ATOM 1468 C CA . ASP A 1 191 ? 6.748 -10.162 11.788 1.00 96.12 191 ASP A CA 1
ATOM 1469 C C . ASP A 1 191 ? 5.545 -10.582 12.642 1.00 96.12 191 ASP A C 1
ATOM 1471 O O . ASP A 1 191 ? 4.426 -10.672 12.134 1.00 96.12 191 ASP A O 1
ATOM 1475 N N . GLN A 1 192 ? 5.753 -10.751 13.952 1.00 95.69 192 GLN A N 1
ATOM 1476 C CA . GLN A 1 192 ? 4.681 -11.063 14.903 1.00 95.69 192 GLN A CA 1
ATOM 1477 C C . GLN A 1 192 ? 3.602 -9.973 14.902 1.00 95.69 192 GLN A C 1
ATOM 1479 O O . GLN A 1 192 ? 2.418 -10.275 14.778 1.00 95.69 192 GLN A O 1
ATOM 1484 N N . THR A 1 193 ? 4.009 -8.700 14.928 1.00 96.25 193 THR A N 1
ATOM 1485 C CA . THR A 1 193 ? 3.087 -7.557 14.865 1.00 96.25 193 THR A CA 1
ATOM 1486 C C . THR A 1 193 ? 2.233 -7.590 13.597 1.00 96.25 193 THR A C 1
ATOM 1488 O O . THR A 1 193 ? 1.021 -7.421 13.684 1.00 96.25 193 THR A O 1
ATOM 1491 N N . CYS A 1 194 ? 2.826 -7.819 12.420 1.00 97.06 194 CYS A N 1
ATOM 1492 C CA . CYS A 1 194 ? 2.076 -7.837 11.159 1.00 97.06 194 CYS A CA 1
ATOM 1493 C C . CYS A 1 194 ? 1.048 -8.980 11.131 1.00 97.06 194 CYS A C 1
ATOM 1495 O O . CYS A 1 194 ? -0.100 -8.773 10.736 1.00 97.06 194 CYS A O 1
ATOM 1497 N N . ARG A 1 195 ? 1.432 -10.175 11.598 1.00 96.88 195 ARG A N 1
ATOM 1498 C CA . ARG A 1 195 ? 0.530 -11.337 11.706 1.00 96.88 195 ARG A CA 1
ATOM 1499 C C . ARG A 1 195 ? -0.621 -11.073 12.667 1.00 96.88 195 ARG A C 1
ATOM 1501 O O . ARG A 1 195 ? -1.778 -11.306 12.317 1.00 96.88 195 ARG A O 1
ATOM 1508 N N . ALA A 1 196 ? -0.313 -10.545 13.843 1.00 96.00 196 ALA A N 1
ATOM 1509 C CA . ALA A 1 196 ? -1.303 -10.285 14.870 1.00 96.00 196 ALA A CA 1
ATOM 1510 C C . ALA A 1 196 ? -2.239 -9.116 14.504 1.00 96.00 196 ALA A C 1
ATOM 1512 O O . ALA A 1 196 ? -3.437 -9.192 14.777 1.00 96.00 196 ALA A O 1
ATOM 1513 N N . ALA A 1 197 ? -1.753 -8.088 13.797 1.00 96.56 197 ALA A N 1
ATOM 1514 C CA . ALA A 1 197 ? -2.592 -7.020 13.247 1.00 96.56 197 ALA A CA 1
ATOM 1515 C C . ALA A 1 197 ? -3.626 -7.565 12.244 1.00 96.56 197 ALA A C 1
ATOM 1517 O O . ALA A 1 197 ? -4.816 -7.250 12.345 1.00 96.56 197 ALA A O 1
ATOM 1518 N N . VAL A 1 198 ? -3.205 -8.451 11.330 1.00 97.88 198 VAL A N 1
ATOM 1519 C CA . VAL A 1 198 ? -4.116 -9.130 10.391 1.00 97.88 198 VAL A CA 1
ATOM 152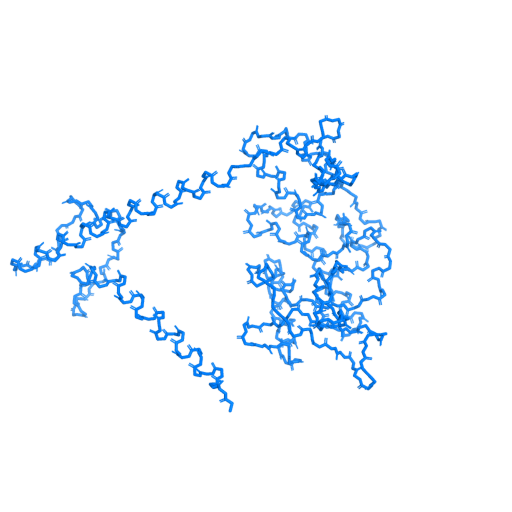0 C C . VAL A 1 198 ? -5.117 -10.017 11.134 1.00 97.88 198 VAL A C 1
ATOM 1522 O O . VAL A 1 198 ? -6.316 -9.950 10.860 1.00 97.88 198 VAL A O 1
ATOM 1525 N N . ALA A 1 199 ? -4.662 -10.805 12.111 1.00 96.94 199 ALA A N 1
ATOM 1526 C CA . ALA A 1 199 ? -5.542 -11.652 12.915 1.00 96.94 199 ALA A CA 1
ATOM 1527 C C . ALA A 1 199 ? -6.608 -10.829 13.657 1.00 96.94 199 ALA A C 1
ATOM 1529 O O . ALA A 1 199 ? -7.791 -11.172 13.621 1.00 96.94 199 ALA A O 1
ATOM 1530 N N . ARG A 1 200 ? -6.215 -9.701 14.258 1.00 95.62 200 ARG A N 1
ATOM 1531 C CA . ARG A 1 200 ? -7.124 -8.795 14.967 1.00 95.62 200 ARG A CA 1
ATOM 1532 C C . ARG A 1 200 ? -8.153 -8.152 14.035 1.00 95.62 200 ARG A C 1
ATOM 1534 O O . ARG A 1 200 ? -9.315 -8.010 14.409 1.00 95.62 200 ARG A O 1
ATOM 1541 N N . GLN A 1 201 ? -7.755 -7.790 12.817 1.00 97.19 201 GLN A N 1
ATOM 1542 C CA . GLN A 1 201 ? -8.663 -7.278 11.787 1.00 97.19 201 GLN A CA 1
ATOM 1543 C C . GLN A 1 201 ? -9.691 -8.325 11.346 1.00 97.19 201 GLN A C 1
ATOM 1545 O O . GLN A 1 201 ? -10.881 -8.014 11.264 1.00 97.19 201 GLN A O 1
ATOM 1550 N N . ILE A 1 202 ? -9.257 -9.571 11.130 1.00 97.88 202 ILE A N 1
ATOM 1551 C CA . ILE A 1 202 ? -10.147 -10.697 10.817 1.00 97.88 202 ILE A CA 1
ATOM 1552 C C . ILE A 1 202 ? -11.143 -10.922 11.959 1.00 97.88 202 ILE A C 1
ATOM 1554 O O . ILE A 1 202 ? -12.349 -10.988 11.719 1.00 97.88 202 ILE A O 1
ATOM 1558 N N . GLU A 1 203 ? -10.652 -11.005 13.196 1.00 96.44 203 GLU A N 1
ATOM 1559 C CA . GLU A 1 203 ? -11.475 -11.209 14.389 1.00 96.44 203 GLU A CA 1
ATOM 1560 C C . GLU A 1 203 ? -12.519 -10.094 14.542 1.00 96.44 203 GLU A C 1
ATOM 1562 O O . GLU A 1 203 ? -13.699 -10.364 14.761 1.00 96.44 203 GLU A O 1
ATOM 1567 N N . TYR A 1 204 ? -12.119 -8.832 14.373 1.00 95.88 204 TYR A N 1
ATOM 1568 C CA . TYR A 1 204 ? -13.041 -7.704 14.469 1.00 95.88 204 TYR A CA 1
ATOM 1569 C C . TYR A 1 204 ? -14.108 -7.723 13.366 1.00 95.88 204 TYR A C 1
ATOM 1571 O O . TYR A 1 204 ? -15.290 -7.508 13.645 1.00 95.88 204 TYR A O 1
ATOM 1579 N N . GLY A 1 205 ? -13.728 -8.054 12.127 1.00 97.00 205 GLY A N 1
ATOM 1580 C CA . GLY A 1 205 ? -14.685 -8.257 11.037 1.00 97.00 205 GLY A CA 1
ATOM 1581 C C . GLY A 1 205 ? -15.701 -9.358 11.358 1.00 97.00 205 GLY A C 1
ATOM 1582 O O . GLY A 1 205 ? -16.903 -9.167 11.167 1.00 97.00 205 GLY A O 1
ATOM 1583 N N . GLN A 1 206 ? -15.246 -10.478 11.931 1.00 97.31 206 GLN A N 1
ATOM 1584 C CA . GLN A 1 206 ? -16.113 -11.576 12.373 1.00 97.31 206 GLN A CA 1
ATOM 1585 C C . GLN A 1 206 ? -17.070 -11.152 13.494 1.00 97.31 206 GLN A C 1
ATOM 1587 O O . GLN A 1 206 ? -18.262 -11.437 13.399 1.00 97.31 206 GLN A O 1
ATOM 1592 N N . GLN A 1 207 ? -16.584 -10.426 14.508 1.00 96.50 207 GLN A N 1
ATOM 1593 C CA . GLN A 1 207 ? -17.405 -9.892 15.606 1.00 96.50 207 GLN A CA 1
ATOM 1594 C C . GLN A 1 207 ? -18.547 -9.003 15.092 1.00 96.50 207 GLN A C 1
ATOM 1596 O O . GLN A 1 207 ? -19.648 -9.020 15.640 1.00 96.50 207 GLN A O 1
ATOM 1601 N N . LEU A 1 208 ? -18.295 -8.237 14.027 1.00 95.88 208 LEU A N 1
ATOM 1602 C CA . LEU A 1 208 ? -19.289 -7.370 13.394 1.00 95.88 208 LEU A CA 1
ATOM 1603 C C . LEU A 1 208 ? -20.137 -8.074 12.323 1.00 95.88 208 LEU A C 1
ATOM 1605 O O . LEU A 1 208 ? -21.112 -7.494 11.849 1.00 95.88 208 LEU A O 1
ATOM 1609 N N . GLY A 1 20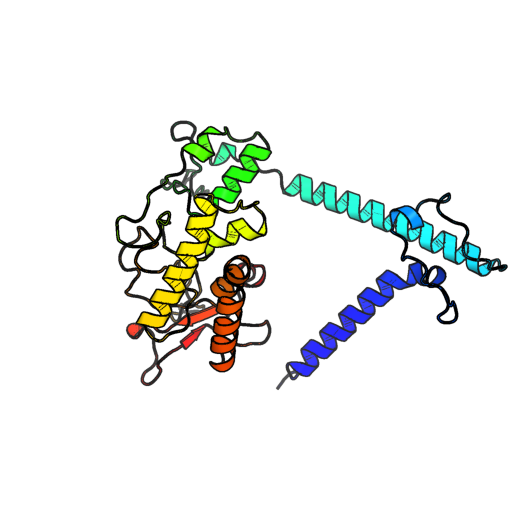9 ? -19.765 -9.287 11.905 1.00 97.06 209 GLY A N 1
ATOM 1610 C CA . GLY A 1 209 ? -20.367 -9.966 10.757 1.00 97.06 209 GLY A CA 1
ATOM 1611 C C . GLY A 1 209 ? -20.066 -9.296 9.408 1.00 97.06 209 GLY A C 1
ATOM 1612 O O . GLY A 1 209 ? -20.762 -9.551 8.426 1.00 97.06 209 GLY A O 1
ATOM 1613 N N . LEU A 1 210 ? -19.029 -8.460 9.317 1.00 97.25 210 LEU A N 1
ATOM 1614 C CA . LEU A 1 210 ? -18.657 -7.682 8.127 1.00 97.25 210 LEU A CA 1
ATOM 1615 C C . LEU A 1 210 ? -17.380 -8.233 7.466 1.00 97.25 210 LEU A C 1
ATOM 1617 O O . LEU A 1 210 ? -16.682 -9.056 8.066 1.00 97.25 210 LEU A O 1
ATOM 1621 N N . PRO A 1 211 ? -17.071 -7.861 6.210 1.00 98.12 211 PRO A N 1
ATOM 1622 C CA . PRO A 1 211 ? -15.717 -8.003 5.675 1.00 98.12 211 PRO A CA 1
ATOM 1623 C C . PRO A 1 211 ? -14.701 -7.239 6.541 1.00 98.12 211 PRO A C 1
ATOM 1625 O O . PRO A 1 211 ? -15.073 -6.316 7.265 1.00 98.12 211 PRO A O 1
ATOM 1628 N N . TRP A 1 212 ? -13.427 -7.617 6.469 1.00 98.38 212 TRP A N 1
ATOM 1629 C CA . TRP A 1 212 ? -12.332 -6.930 7.175 1.00 98.38 212 TRP A CA 1
ATOM 1630 C C . TRP A 1 212 ? -11.414 -6.181 6.200 1.00 98.38 212 TRP A C 1
ATOM 1632 O O . TRP A 1 212 ? -11.618 -6.251 4.990 1.00 98.38 212 TRP A O 1
ATOM 1642 N N . GLY A 1 213 ? -10.427 -5.446 6.721 1.00 97.81 213 GLY A N 1
ATOM 1643 C CA . GLY A 1 213 ? -9.549 -4.575 5.929 1.00 97.81 213 GLY A CA 1
ATOM 1644 C C . GLY A 1 213 ? -9.816 -3.098 6.202 1.00 97.81 213 GLY A C 1
ATOM 1645 O O . GLY A 1 213 ? -10.033 -2.322 5.281 1.00 97.81 213 GLY A O 1
ATOM 1646 N N . VAL A 1 214 ? -9.876 -2.711 7.475 1.00 98.25 214 VAL A N 1
ATOM 1647 C CA . VAL A 1 214 ? -10.024 -1.307 7.874 1.00 98.25 214 VAL A CA 1
ATOM 1648 C C . VAL A 1 214 ? -8.675 -0.609 7.741 1.00 98.25 214 VAL A C 1
ATOM 1650 O O . VAL A 1 214 ? -7.670 -1.095 8.264 1.00 98.25 214 VAL A O 1
ATOM 1653 N N . SER A 1 215 ? -8.661 0.518 7.042 1.00 97.88 215 SER A N 1
ATOM 1654 C CA . SER A 1 215 ? -7.459 1.287 6.725 1.00 97.88 215 SER A CA 1
ATOM 1655 C C . SER A 1 215 ? -7.856 2.715 6.343 1.00 97.88 215 SER A C 1
ATOM 1657 O O . SER A 1 215 ? -9.052 2.994 6.188 1.00 97.88 215 SER A O 1
ATOM 1659 N N . GLU A 1 216 ? -6.904 3.634 6.194 1.00 96.62 216 GLU A N 1
ATOM 1660 C CA . GLU A 1 216 ? -7.181 4.952 5.621 1.00 96.62 216 GLU A CA 1
ATOM 1661 C C . GLU A 1 216 ? -7.852 4.828 4.254 1.00 96.62 216 GLU A C 1
ATOM 1663 O O . GLU A 1 216 ? -7.521 3.963 3.453 1.00 96.62 216 GLU A O 1
ATOM 1668 N N . SER A 1 217 ? -8.899 5.618 4.041 1.00 97.81 217 SER A N 1
ATOM 1669 C CA . SER A 1 217 ? -9.698 5.521 2.822 1.00 97.81 217 SER A CA 1
ATOM 1670 C C . SER A 1 217 ? -10.671 6.676 2.666 1.00 97.81 217 SER A C 1
ATOM 1672 O O . SER A 1 217 ? -10.941 7.456 3.593 1.00 97.81 217 SER A O 1
ATOM 1674 N N . GLY A 1 218 ? -11.223 6.772 1.458 1.00 97.38 218 GLY A N 1
ATOM 1675 C CA . GLY A 1 218 ? -12.463 7.497 1.219 1.00 97.38 218 GLY A CA 1
ATOM 1676 C C . GLY A 1 218 ? -13.638 6.885 1.996 1.00 97.38 218 GLY A C 1
ATOM 1677 O O . GLY A 1 218 ? -13.712 5.673 2.183 1.00 97.38 218 GLY A O 1
ATOM 1678 N N . TYR A 1 219 ? -14.592 7.707 2.432 1.00 97.31 219 TYR A N 1
ATOM 1679 C CA . TYR A 1 219 ? -15.802 7.248 3.135 1.00 97.31 219 TYR A CA 1
ATOM 1680 C C . TYR A 1 219 ? -17.060 7.962 2.634 1.00 97.31 219 TYR A C 1
ATOM 1682 O O . TYR A 1 219 ? -16.969 8.929 1.877 1.00 97.31 219 TYR A O 1
ATOM 1690 N N . ASN A 1 220 ? -18.254 7.502 3.039 1.00 97.06 220 ASN A N 1
ATOM 1691 C CA . ASN A 1 220 ? -19.531 7.982 2.492 1.00 97.06 220 ASN A CA 1
ATOM 1692 C C . ASN A 1 220 ? -19.971 9.342 3.073 1.00 97.06 220 ASN A C 1
ATOM 1694 O O . ASN A 1 220 ? -21.055 9.510 3.632 1.00 97.06 220 ASN A O 1
ATOM 1698 N N . THR A 1 221 ? -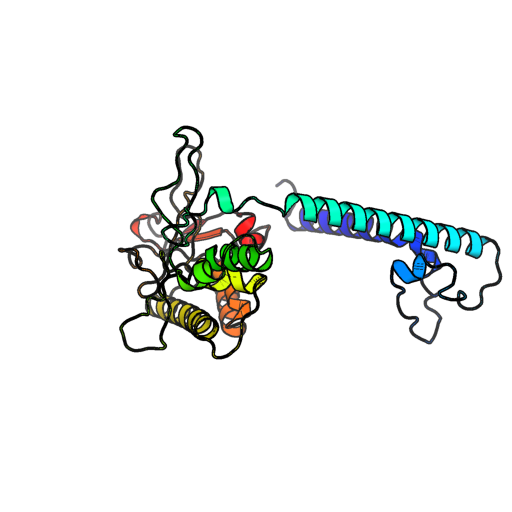19.097 10.332 2.978 1.00 96.31 221 THR A N 1
ATOM 1699 C CA . THR A 1 221 ? -19.386 11.750 3.180 1.00 96.31 221 THR A CA 1
ATOM 1700 C C . THR A 1 221 ? -18.756 12.498 2.028 1.00 96.31 221 THR A C 1
ATOM 1702 O O . THR A 1 221 ? -17.634 12.189 1.638 1.00 96.31 221 THR A O 1
ATOM 1705 N N . GLN A 1 222 ? -19.487 13.457 1.474 1.00 94.75 222 GLN A N 1
ATOM 1706 C CA . GLN A 1 222 ? -19.052 14.212 0.311 1.00 94.75 222 GLN A CA 1
ATOM 1707 C C . GLN A 1 222 ? -18.988 15.704 0.629 1.00 94.75 222 GLN A C 1
ATOM 1709 O O . GLN A 1 222 ? -19.763 16.196 1.452 1.00 94.75 222 GLN A O 1
ATOM 1714 N N . ASP A 1 223 ? -18.061 16.410 -0.013 1.00 93.75 223 ASP A N 1
ATOM 1715 C CA . ASP A 1 223 ? -18.049 17.873 -0.008 1.00 93.75 223 ASP A CA 1
ATOM 1716 C C . ASP A 1 223 ? -19.108 18.451 -0.967 1.00 93.75 223 ASP A C 1
ATOM 1718 O O . ASP A 1 223 ? -19.871 17.735 -1.621 1.00 93.75 223 ASP A O 1
ATOM 1722 N N . MET A 1 224 ? -19.137 19.781 -1.080 1.00 93.75 224 MET A N 1
ATOM 1723 C CA . MET A 1 224 ? -20.033 20.503 -1.993 1.00 93.75 224 MET A CA 1
ATOM 1724 C C . MET A 1 224 ? -19.797 20.173 -3.478 1.00 93.75 224 MET A C 1
ATOM 1726 O O . MET A 1 224 ? -20.655 20.462 -4.309 1.00 93.75 224 MET A O 1
ATOM 1730 N N . HIS A 1 225 ? -18.654 19.575 -3.819 1.00 93.31 225 HIS A N 1
ATOM 1731 C CA . HIS A 1 225 ? -18.280 19.161 -5.170 1.00 93.31 225 HIS A CA 1
ATOM 1732 C C . HIS A 1 225 ? -18.506 17.662 -5.412 1.00 93.31 225 HIS A C 1
ATOM 1734 O O . HIS A 1 225 ? -18.111 17.151 -6.457 1.00 93.31 225 HIS A O 1
ATOM 1740 N N . CYS A 1 226 ? -19.181 16.969 -4.488 1.00 91.69 226 CYS A N 1
ATOM 1741 C CA . CYS A 1 226 ? -19.435 15.529 -4.538 1.00 91.69 226 CYS A CA 1
ATOM 1742 C C . CYS A 1 226 ? -18.162 14.665 -4.457 1.00 91.69 226 CYS A C 1
ATOM 1744 O O . CYS A 1 226 ? -18.189 13.494 -4.843 1.00 91.69 226 CYS A O 1
ATOM 1746 N N . ASN A 1 227 ? -17.058 15.198 -3.924 1.00 93.94 227 ASN A N 1
ATOM 1747 C CA . ASN A 1 227 ? -15.865 14.401 -3.660 1.00 93.94 227 ASN A CA 1
ATOM 1748 C C . ASN A 1 227 ? -16.010 13.678 -2.327 1.00 93.94 227 ASN A C 1
ATOM 1750 O O . ASN A 1 227 ? -16.280 14.310 -1.299 1.00 93.94 227 ASN A O 1
ATOM 1754 N N . TYR A 1 228 ? -15.773 12.365 -2.330 1.00 96.94 228 TYR A N 1
ATOM 1755 C CA . TYR A 1 228 ? -15.663 11.604 -1.091 1.00 96.94 228 TYR A CA 1
ATOM 1756 C C . TYR A 1 228 ? -14.558 12.181 -0.207 1.00 96.94 228 TYR A C 1
ATOM 1758 O O . TYR A 1 228 ? -13.456 12.475 -0.665 1.00 96.94 228 TYR A O 1
ATOM 1766 N N . GLN A 1 229 ? -14.870 12.340 1.072 1.00 97.12 229 GLN A N 1
ATOM 1767 C CA . GLN A 1 229 ? -13.910 12.764 2.077 1.00 97.12 229 GLN A CA 1
ATOM 1768 C C . GLN A 1 229 ? -12.994 11.600 2.452 1.00 97.12 229 GLN A C 1
ATOM 1770 O O . GLN A 1 229 ? -13.385 10.437 2.360 1.00 97.12 229 GLN A O 1
ATOM 1775 N N . TYR A 1 230 ? -11.788 11.925 2.911 1.00 96.25 230 TYR A N 1
ATOM 1776 C CA . TYR A 1 230 ? -10.730 10.963 3.209 1.00 96.25 230 TYR A CA 1
ATOM 1777 C C . TYR A 1 230 ? -10.228 11.118 4.641 1.00 96.25 230 TYR A C 1
ATOM 1779 O O . TYR A 1 230 ? -10.135 12.240 5.142 1.00 96.25 230 TYR A O 1
ATOM 1787 N N . ARG A 1 231 ? -9.906 10.004 5.304 1.00 94.69 231 ARG A N 1
ATOM 1788 C CA . ARG A 1 231 ? -9.211 9.996 6.602 1.00 94.69 231 ARG A CA 1
ATOM 1789 C C . ARG A 1 231 ? -8.702 8.604 6.963 1.00 94.69 231 ARG A C 1
ATOM 1791 O O . ARG A 1 231 ? -9.095 7.611 6.361 1.00 94.69 231 ARG A O 1
ATOM 1798 N N . ALA A 1 232 ? -7.899 8.546 8.022 1.00 94.19 232 ALA A N 1
ATOM 1799 C CA . ALA A 1 232 ? -7.480 7.300 8.647 1.00 94.19 232 ALA A CA 1
ATOM 1800 C C . ALA A 1 232 ? -8.615 6.631 9.441 1.00 94.19 232 ALA A C 1
ATOM 1802 O O . ALA A 1 232 ? -9.288 7.287 10.252 1.00 94.19 232 ALA A O 1
ATOM 1803 N N . PHE A 1 233 ? -8.756 5.318 9.248 1.00 96.56 233 PHE A N 1
ATOM 1804 C CA . PHE A 1 233 ? -9.587 4.413 10.040 1.00 96.56 233 PHE A CA 1
ATOM 1805 C C . PHE A 1 233 ? -8.719 3.287 10.596 1.00 96.56 233 PHE A C 1
ATOM 1807 O O . PHE A 1 233 ? -7.702 2.937 10.006 1.00 96.56 233 PHE A O 1
ATOM 1814 N N . GLY A 1 234 ? -9.146 2.681 11.699 1.00 94.50 234 GLY A N 1
ATOM 1815 C CA . GLY A 1 234 ? -8.437 1.542 12.264 1.00 94.50 234 GLY A CA 1
ATOM 1816 C C . GLY A 1 234 ? -9.305 0.693 13.169 1.00 94.50 234 GLY A C 1
ATOM 1817 O O . GLY A 1 234 ? -10.455 1.027 13.454 1.00 94.50 234 GLY A O 1
ATOM 1818 N N . VAL A 1 235 ? -8.747 -0.431 13.608 1.00 94.00 235 VAL A N 1
ATOM 1819 C CA . VAL A 1 235 ? -9.461 -1.408 14.438 1.00 94.00 235 VAL A CA 1
ATOM 1820 C C . VAL A 1 235 ? -9.183 -1.175 15.926 1.00 94.00 235 VAL A C 1
ATOM 1822 O O . VAL A 1 235 ? -8.031 -0.960 16.317 1.00 94.00 235 VAL A O 1
ATOM 1825 N N . PRO A 1 236 ? -10.207 -1.272 16.799 1.00 91.75 236 PRO A N 1
ATOM 1826 C CA . PRO A 1 236 ? -10.014 -1.212 18.243 1.00 91.75 236 PRO A CA 1
ATOM 1827 C C . PRO A 1 236 ? -8.981 -2.226 18.739 1.00 91.75 236 PRO A C 1
ATOM 1829 O O . PRO A 1 236 ? -9.091 -3.427 18.470 1.00 91.75 236 PRO A O 1
ATOM 1832 N N . GLY A 1 237 ? -8.011 -1.740 19.510 1.00 89.94 237 GLY A N 1
ATOM 1833 C CA . GLY A 1 237 ? -6.903 -2.540 20.033 1.00 89.94 237 GLY A CA 1
ATOM 1834 C C . GLY A 1 237 ? -5.629 -2.497 19.187 1.00 89.94 237 GLY A C 1
ATOM 1835 O O . GLY A 1 237 ? -4.633 -3.047 19.632 1.00 89.94 237 GLY A O 1
ATOM 1836 N N . LEU A 1 238 ? -5.632 -1.839 18.020 1.00 93.25 238 LEU A N 1
ATOM 1837 C CA . LEU A 1 238 ? -4.422 -1.632 17.206 1.00 93.25 238 LEU A CA 1
ATOM 1838 C C . LEU A 1 238 ? -3.909 -0.184 17.220 1.00 93.25 238 LEU A C 1
ATOM 1840 O O . LEU A 1 238 ? -2.719 0.037 17.021 1.00 93.25 238 LEU A O 1
ATOM 1844 N N . GLY A 1 239 ? -4.785 0.795 17.458 1.00 91.88 239 GLY A N 1
ATOM 1845 C CA . GLY A 1 239 ? -4.432 2.216 17.426 1.00 91.88 239 GLY A CA 1
ATOM 1846 C C . GLY A 1 239 ? -4.510 2.910 18.787 1.00 91.88 239 GLY A C 1
ATOM 1847 O O . GLY A 1 239 ? -5.319 2.537 19.640 1.00 91.88 239 GLY A O 1
ATOM 1848 N N . LEU A 1 240 ? -3.704 3.960 18.965 1.00 90.12 240 LEU A N 1
ATOM 1849 C CA . LEU A 1 240 ? -3.760 4.869 20.123 1.00 90.12 240 LEU A CA 1
ATOM 1850 C C . LEU A 1 240 ? -4.925 5.867 20.041 1.00 90.12 240 LEU A C 1
ATOM 1852 O O . LEU A 1 240 ? -5.418 6.352 21.066 1.00 90.12 240 LEU A O 1
ATOM 1856 N N . ARG A 1 241 ? -5.370 6.192 18.822 1.00 88.19 241 ARG A N 1
ATOM 1857 C CA . ARG A 1 241 ? -6.482 7.113 18.584 1.00 88.19 241 ARG A CA 1
ATOM 1858 C C . ARG A 1 241 ? -7.769 6.610 19.253 1.00 88.19 241 ARG A C 1
ATOM 1860 O O . ARG A 1 241 ? -8.120 5.436 19.187 1.00 88.19 241 ARG A O 1
ATOM 1867 N N . ARG A 1 242 ? -8.518 7.519 19.886 1.00 85.06 242 ARG A N 1
ATOM 1868 C CA . ARG A 1 242 ? -9.832 7.214 20.483 1.00 85.06 242 ARG A CA 1
ATOM 1869 C C . ARG A 1 242 ? -10.920 7.101 19.408 1.00 85.06 242 ARG A C 1
ATOM 1871 O O . ARG A 1 242 ? -10.816 7.729 18.360 1.00 85.06 242 ARG A O 1
ATOM 1878 N N . GLY A 1 243 ? -11.979 6.344 19.699 1.00 85.06 243 GLY A N 1
ATOM 1879 C CA . GLY A 1 243 ? -13.168 6.262 18.837 1.00 85.06 243 GLY A CA 1
ATOM 1880 C C . GLY A 1 243 ? -13.064 5.283 17.662 1.00 85.06 243 GLY A C 1
ATOM 1881 O O . GLY A 1 243 ? -13.964 5.241 16.834 1.00 85.06 243 GLY A O 1
ATOM 1882 N N . LEU A 1 244 ? -12.020 4.446 17.586 1.00 84.44 244 LEU A N 1
ATOM 1883 C CA . LEU A 1 244 ? -11.818 3.505 16.465 1.00 84.44 244 LEU A CA 1
ATOM 1884 C C . LEU A 1 244 ? -12.982 2.530 16.231 1.00 84.44 244 LEU A C 1
ATOM 1886 O O . LEU A 1 244 ? -13.151 2.017 15.136 1.00 84.44 244 LEU A O 1
ATOM 1890 N N . SER A 1 245 ? -13.810 2.273 17.243 1.00 85.50 245 SER A N 1
ATOM 1891 C CA . SER A 1 245 ? -14.974 1.386 17.127 1.00 85.50 245 SER A CA 1
ATOM 1892 C C . SER A 1 245 ? -16.230 2.053 16.549 1.00 85.50 245 SER A C 1
ATOM 1894 O O . SER A 1 245 ? -17.225 1.368 16.304 1.00 85.50 245 SER A O 1
ATOM 1896 N N . GLU A 1 246 ? -16.237 3.382 16.422 1.00 86.56 246 GLU A N 1
ATOM 1897 C CA . GLU A 1 246 ? -17.424 4.167 16.048 1.00 86.56 246 GLU A CA 1
ATOM 1898 C C . GLU A 1 246 ? -17.719 4.096 14.548 1.00 86.56 246 GLU A C 1
ATOM 1900 O O . GLU A 1 246 ? -18.864 4.256 14.122 1.00 86.56 246 GLU A O 1
ATOM 1905 N N . GLU A 1 247 ? -16.696 3.823 13.742 1.00 90.44 247 GLU A N 1
ATOM 1906 C CA . GLU A 1 247 ? -16.749 3.925 12.289 1.00 90.44 247 GLU A CA 1
ATOM 1907 C C . GLU A 1 247 ? -16.268 2.630 11.653 1.00 90.44 247 GLU A C 1
ATOM 1909 O O . GLU A 1 247 ? -15.284 2.031 12.077 1.00 90.44 247 GLU A O 1
ATOM 1914 N N . ARG A 1 248 ? -16.997 2.173 10.637 1.00 94.88 248 ARG A N 1
ATOM 1915 C CA . ARG A 1 248 ? -16.825 0.843 10.051 1.00 94.88 248 ARG A CA 1
ATOM 1916 C C . ARG A 1 248 ? -16.641 0.995 8.553 1.00 94.88 248 ARG A C 1
ATOM 1918 O O . ARG A 1 248 ? -17.590 0.821 7.795 1.00 94.88 248 ARG A O 1
ATOM 1925 N N . VAL A 1 249 ? -15.440 1.382 8.142 1.00 97.81 249 VAL A N 1
ATOM 1926 C CA . VAL A 1 249 ? -15.084 1.558 6.729 1.00 97.81 249 VAL A CA 1
ATOM 1927 C C . VAL A 1 249 ? -14.063 0.496 6.356 1.00 97.81 249 VAL A C 1
ATOM 1929 O O . VAL A 1 249 ? -13.021 0.384 6.996 1.00 97.81 249 VAL A O 1
ATOM 1932 N N . VAL A 1 250 ? -14.395 -0.321 5.360 1.00 98.38 250 VAL A N 1
ATOM 1933 C CA . VAL A 1 250 ? -13.530 -1.394 4.862 1.00 98.38 250 VAL A CA 1
ATOM 1934 C C . VAL A 1 250 ? -12.960 -0.970 3.522 1.00 98.38 250 VAL A C 1
ATOM 1936 O O . VAL A 1 250 ? -13.722 -0.716 2.593 1.00 98.38 250 VAL A O 1
ATOM 1939 N N . ALA A 1 251 ? -11.638 -0.942 3.419 1.00 98.31 251 ALA A N 1
ATOM 1940 C CA . ALA A 1 251 ? -10.908 -0.599 2.214 1.00 98.31 251 ALA A CA 1
ATOM 1941 C C . ALA A 1 251 ? -10.321 -1.882 1.593 1.00 98.31 251 ALA A C 1
ATOM 1943 O O . ALA A 1 251 ? -9.483 -2.540 2.217 1.00 98.31 251 ALA A O 1
ATOM 1944 N N . PRO A 1 252 ? -10.745 -2.297 0.385 1.00 98.38 252 PRO A N 1
ATOM 1945 C CA . PRO A 1 252 ? -10.298 -3.558 -0.200 1.00 98.38 252 PRO A CA 1
ATOM 1946 C C . PRO A 1 252 ? -8.777 -3.699 -0.343 1.00 98.38 252 PRO A C 1
ATOM 1948 O O . PRO A 1 252 ? -8.261 -4.792 -0.108 1.00 98.38 252 PRO A O 1
ATOM 1951 N N . TYR A 1 253 ? -8.049 -2.613 -0.630 1.00 98.31 253 TYR A N 1
ATOM 1952 C CA . TYR A 1 253 ? -6.583 -2.648 -0.755 1.00 98.31 253 TYR A CA 1
ATOM 1953 C C . TYR A 1 253 ? -5.886 -3.129 0.533 1.00 98.31 253 TYR A C 1
ATOM 1955 O O . TYR A 1 253 ? -4.865 -3.805 0.474 1.00 98.31 253 TYR A O 1
ATOM 1963 N N . ALA A 1 254 ? -6.470 -2.888 1.710 1.00 98.31 254 ALA A N 1
ATOM 1964 C CA . ALA A 1 254 ? -5.938 -3.395 2.972 1.00 98.31 254 ALA A CA 1
ATOM 1965 C C . ALA A 1 254 ? -6.007 -4.927 3.064 1.00 98.31 254 ALA A C 1
ATOM 1967 O O . ALA A 1 254 ? -5.141 -5.563 3.668 1.00 98.31 254 ALA A O 1
ATOM 1968 N N . SER A 1 255 ? -7.020 -5.535 2.438 1.00 98.25 255 SER A N 1
ATOM 1969 C CA . SER A 1 255 ? -7.074 -6.991 2.268 1.00 98.25 255 SER A CA 1
ATOM 1970 C C . SER A 1 255 ? -6.073 -7.471 1.219 1.00 98.25 255 SER A C 1
ATOM 1972 O O . SER A 1 255 ? -5.487 -8.534 1.404 1.00 98.25 255 SER A O 1
ATOM 1974 N N . THR A 1 256 ? -5.834 -6.694 0.157 1.00 98.12 256 THR A N 1
ATOM 1975 C CA . THR A 1 256 ? -4.782 -6.975 -0.834 1.00 98.12 256 THR A CA 1
ATOM 1976 C C . THR A 1 256 ? -3.400 -7.001 -0.182 1.00 98.12 256 THR A C 1
ATOM 1978 O O . THR A 1 256 ? -2.692 -7.996 -0.314 1.00 98.12 256 THR A O 1
ATOM 1981 N N . LEU A 1 257 ? -3.049 -5.995 0.626 1.00 98.31 257 LEU A N 1
ATOM 1982 C CA . LEU A 1 257 ? -1.797 -5.966 1.394 1.00 98.31 257 LEU A CA 1
ATOM 1983 C C . LEU A 1 257 ? -1.637 -7.200 2.298 1.00 98.31 257 LEU A C 1
ATOM 1985 O O . LEU A 1 257 ? -0.541 -7.743 2.451 1.00 98.31 257 LEU A O 1
ATOM 1989 N N . ALA A 1 258 ? -2.737 -7.698 2.867 1.00 98.44 258 ALA A N 1
ATOM 1990 C CA . ALA A 1 258 ? -2.725 -8.884 3.716 1.00 98.44 258 ALA A CA 1
ATOM 1991 C C . ALA A 1 258 ? -2.423 -10.196 2.965 1.00 98.44 258 ALA A C 1
ATOM 1993 O O . ALA A 1 258 ? -2.165 -11.208 3.624 1.00 98.44 258 ALA A O 1
ATOM 1994 N N . LEU A 1 259 ? -2.364 -10.203 1.624 1.00 97.94 259 LEU A N 1
ATOM 1995 C CA . LEU A 1 259 ? -1.872 -11.350 0.846 1.00 97.94 259 LEU A CA 1
ATOM 1996 C C . LEU A 1 259 ? -0.431 -11.729 1.218 1.00 97.94 259 LEU A C 1
ATOM 1998 O O . LEU A 1 259 ? -0.087 -12.910 1.182 1.00 97.94 259 LEU A O 1
ATOM 2002 N N . LEU A 1 260 ? 0.382 -10.754 1.642 1.00 96.81 260 LEU A N 1
ATOM 2003 C CA . LEU A 1 260 ? 1.766 -10.959 2.087 1.00 96.81 260 LEU A CA 1
ATOM 2004 C C . LEU A 1 260 ? 1.871 -11.745 3.406 1.00 96.81 260 LEU A C 1
ATOM 2006 O O . LEU A 1 260 ? 2.938 -12.254 3.740 1.00 96.81 260 LEU A O 1
ATOM 2010 N N . VAL A 1 261 ? 0.776 -11.839 4.169 1.00 97.12 261 VAL A N 1
ATOM 2011 C CA . VAL A 1 261 ? 0.768 -12.380 5.538 1.00 97.12 261 VAL A CA 1
ATOM 2012 C C . VAL A 1 261 ? -0.178 -13.574 5.679 1.00 97.12 261 VAL A C 1
ATOM 2014 O O . VAL A 1 261 ? 0.207 -14.607 6.229 1.00 97.12 261 VAL A O 1
ATOM 2017 N N . ALA A 1 262 ? -1.411 -13.447 5.186 1.00 98.00 262 ALA A N 1
ATOM 2018 C CA . ALA A 1 262 ? -2.478 -14.439 5.309 1.00 98.00 262 ALA A CA 1
ATOM 2019 C C . ALA A 1 262 ? -3.227 -14.619 3.969 1.00 98.00 262 ALA A C 1
ATOM 2021 O O . ALA A 1 262 ? -4.419 -14.304 3.876 1.00 98.00 262 ALA A O 1
ATOM 2022 N N . PRO A 1 263 ? -2.563 -15.154 2.924 1.00 98.38 263 PRO A N 1
ATOM 2023 C CA . PRO A 1 263 ? -3.069 -15.139 1.549 1.00 98.38 263 PRO A CA 1
ATOM 2024 C C . PRO A 1 263 ? -4.438 -15.801 1.387 1.00 98.38 263 PRO A C 1
ATOM 2026 O O . PRO A 1 263 ? -5.322 -15.242 0.746 1.00 98.38 263 PRO A O 1
ATOM 2029 N N . ALA A 1 264 ? -4.661 -16.959 2.015 1.00 98.62 264 ALA A N 1
ATOM 2030 C CA . ALA A 1 264 ? -5.942 -17.658 1.914 1.00 98.62 264 ALA A CA 1
ATOM 2031 C C . ALA A 1 264 ? -7.109 -16.840 2.503 1.00 98.62 264 ALA A C 1
ATOM 2033 O O . ALA A 1 264 ? -8.175 -16.753 1.893 1.00 98.62 264 ALA A O 1
ATOM 2034 N N . ALA A 1 265 ? -6.904 -16.209 3.665 1.00 98.69 265 ALA A N 1
ATOM 2035 C CA . ALA A 1 265 ? -7.923 -15.388 4.316 1.00 98.69 265 ALA A CA 1
ATOM 2036 C C . ALA A 1 265 ? -8.189 -14.090 3.537 1.00 98.69 265 ALA A C 1
ATOM 2038 O O . ALA A 1 265 ? -9.345 -13.695 3.380 1.00 98.69 265 ALA A O 1
ATOM 2039 N N . ALA A 1 266 ? -7.130 -13.455 3.025 1.00 98.69 266 ALA A N 1
ATOM 2040 C CA . ALA A 1 266 ? -7.218 -12.269 2.182 1.00 98.69 266 ALA A CA 1
ATOM 2041 C C . ALA A 1 266 ? -8.008 -12.552 0.894 1.00 98.69 266 ALA A C 1
ATOM 2043 O O . ALA A 1 266 ? -8.982 -11.855 0.617 1.00 98.69 266 ALA A O 1
ATOM 2044 N N . CYS A 1 267 ? -7.681 -13.628 0.168 1.00 98.69 267 CYS A N 1
ATOM 2045 C CA . CYS A 1 267 ? -8.418 -14.044 -1.029 1.00 98.69 267 CYS A CA 1
ATOM 2046 C C . CYS A 1 267 ? -9.908 -14.276 -0.745 1.00 98.69 267 CYS A C 1
ATOM 2048 O O . CYS A 1 267 ? -10.756 -13.765 -1.474 1.00 98.69 267 CYS A O 1
ATOM 2050 N N . ALA A 1 268 ? -10.240 -15.002 0.328 1.00 98.69 268 ALA A N 1
ATOM 2051 C CA . ALA A 1 268 ? -11.632 -15.251 0.700 1.00 98.69 268 ALA A CA 1
ATOM 2052 C C . ALA A 1 268 ? -12.391 -13.947 1.017 1.00 98.69 268 ALA A C 1
ATOM 2054 O O . ALA A 1 268 ? -13.556 -13.792 0.647 1.00 98.69 268 ALA A O 1
ATOM 2055 N N . ASN A 1 269 ? -11.736 -12.983 1.671 1.00 98.69 269 ASN A N 1
ATOM 2056 C CA . ASN A 1 269 ? -12.337 -11.688 1.982 1.00 98.69 269 ASN A CA 1
ATOM 2057 C C . ASN A 1 269 ? -12.513 -10.803 0.737 1.00 98.69 269 ASN A C 1
ATOM 2059 O O . ASN A 1 269 ? -13.566 -10.193 0.568 1.00 98.69 269 ASN A O 1
ATOM 2063 N N . LEU A 1 270 ? -11.530 -10.784 -0.166 1.00 98.56 270 LEU A N 1
ATOM 2064 C CA . LEU A 1 270 ? -11.612 -10.076 -1.448 1.00 98.56 270 LEU A CA 1
ATOM 2065 C C . LEU A 1 270 ? -12.734 -10.643 -2.329 1.00 98.56 270 LEU A C 1
ATOM 2067 O O . LEU A 1 270 ? -13.531 -9.883 -2.868 1.00 98.56 270 LEU A O 1
ATOM 2071 N N . GLN A 1 271 ? -12.876 -11.970 -2.398 1.00 98.38 271 GLN A N 1
ATOM 2072 C CA . GLN A 1 271 ? -14.000 -12.620 -3.085 1.00 98.38 271 GLN A CA 1
ATOM 2073 C C . GLN A 1 271 ? -15.347 -12.249 -2.454 1.00 98.38 271 GLN A C 1
ATOM 2075 O O . GLN A 1 271 ? -16.316 -11.985 -3.164 1.00 98.38 271 GLN A O 1
ATOM 2080 N N . ARG A 1 272 ? -15.417 -12.179 -1.119 1.00 98.06 272 ARG A N 1
ATOM 2081 C CA . ARG A 1 272 ? -16.620 -11.724 -0.409 1.00 98.06 272 ARG A CA 1
ATOM 2082 C C . ARG A 1 272 ? -16.977 -10.276 -0.764 1.00 98.06 272 ARG A C 1
ATOM 2084 O O . ARG A 1 272 ? -18.156 -9.982 -0.945 1.00 98.06 272 ARG A O 1
ATOM 2091 N N . LEU A 1 273 ? -15.987 -9.388 -0.871 1.00 98.31 273 LEU A N 1
ATOM 2092 C CA . LEU A 1 273 ? -16.180 -7.999 -1.307 1.00 98.31 273 LEU A CA 1
ATOM 2093 C C . LEU A 1 273 ? -16.628 -7.925 -2.775 1.00 98.31 273 LEU A C 1
ATOM 2095 O O . LEU A 1 273 ? -17.551 -7.178 -3.090 1.00 98.31 273 LEU A O 1
ATOM 2099 N N . ALA A 1 274 ? -16.049 -8.741 -3.655 1.00 97.25 274 ALA A N 1
ATOM 2100 C CA . ALA A 1 274 ? -16.458 -8.827 -5.055 1.00 97.25 274 ALA A CA 1
ATOM 2101 C C . ALA A 1 274 ? -17.929 -9.251 -5.203 1.00 97.25 274 ALA A C 1
ATOM 2103 O O . ALA A 1 274 ? -18.720 -8.549 -5.832 1.00 97.25 274 ALA A O 1
ATOM 2104 N N . VAL A 1 275 ? -18.341 -10.324 -4.514 1.00 96.81 275 VAL A N 1
ATOM 2105 C CA . VAL A 1 275 ? -19.744 -10.783 -4.473 1.00 96.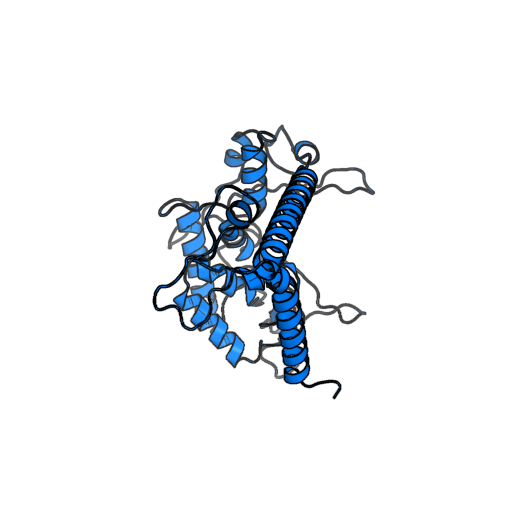81 275 VAL A CA 1
ATOM 2106 C C . VAL A 1 275 ? -20.686 -9.711 -3.908 1.00 96.81 275 VAL A C 1
ATOM 2108 O O . VAL A 1 275 ? -21.848 -9.641 -4.303 1.00 96.81 275 VAL A O 1
ATOM 2111 N N . ALA A 1 276 ? -20.195 -8.843 -3.019 1.00 95.12 276 ALA A N 1
ATOM 2112 C CA . ALA A 1 276 ? -20.947 -7.708 -2.486 1.00 95.12 276 ALA A CA 1
ATOM 2113 C C . ALA A 1 276 ? -21.046 -6.506 -3.454 1.00 95.12 276 ALA A C 1
ATOM 2115 O O . ALA A 1 276 ? -21.609 -5.476 -3.084 1.00 95.12 276 ALA A O 1
ATOM 2116 N N . GLY A 1 277 ? -20.530 -6.615 -4.684 1.00 95.44 277 GLY A N 1
ATOM 2117 C CA . GLY A 1 277 ? -20.644 -5.583 -5.719 1.00 95.44 277 GLY A CA 1
ATOM 2118 C C . GLY A 1 277 ? -19.665 -4.419 -5.557 1.00 95.44 277 GLY A C 1
ATOM 2119 O O . GLY A 1 277 ? -19.953 -3.306 -5.999 1.00 95.44 277 GLY A O 1
ATOM 2120 N N . VAL A 1 278 ? -18.527 -4.661 -4.900 1.00 97.31 278 VAL A N 1
ATOM 2121 C CA . VAL A 1 278 ? -17.464 -3.661 -4.685 1.00 97.31 278 VAL A CA 1
ATOM 2122 C C . VAL A 1 278 ? -16.526 -3.560 -5.895 1.00 97.31 278 VAL A C 1
ATOM 2124 O O . VAL A 1 278 ? -15.680 -2.675 -5.954 1.00 97.31 278 VAL A O 1
ATOM 2127 N N . GLU A 1 279 ? -16.677 -4.432 -6.889 1.00 95.56 279 GLU A N 1
ATOM 2128 C CA . GLU A 1 279 ? -15.928 -4.357 -8.141 1.00 95.56 279 GLU A CA 1
ATOM 2129 C C . GLU A 1 279 ? -16.394 -3.192 -9.018 1.00 95.56 279 GLU A C 1
ATOM 2131 O O . GLU A 1 279 ? -17.580 -2.866 -9.119 1.00 95.56 279 GLU A O 1
ATOM 2136 N N . GLY A 1 280 ? -15.426 -2.580 -9.681 1.00 93.31 280 GLY A N 1
ATOM 2137 C CA . GLY A 1 280 ? -15.607 -1.559 -10.690 1.00 93.31 280 GLY A CA 1
ATOM 2138 C C . GLY A 1 280 ? -14.582 -1.719 -11.805 1.00 93.31 280 GLY A C 1
ATOM 2139 O O . GLY A 1 280 ? -13.865 -2.714 -11.898 1.00 93.31 280 GLY A O 1
ATOM 2140 N N . ARG A 1 281 ? -14.505 -0.702 -12.666 1.00 92.06 281 ARG A N 1
ATOM 2141 C CA . ARG A 1 281 ? -13.695 -0.758 -13.887 1.00 92.06 281 ARG A CA 1
ATOM 2142 C C . ARG A 1 281 ? -12.229 -1.104 -13.626 1.00 92.06 281 ARG A C 1
ATOM 2144 O O . ARG A 1 281 ? -11.688 -1.922 -14.352 1.00 92.06 281 ARG A O 1
ATOM 2151 N N . TYR A 1 282 ? -11.602 -0.500 -12.618 1.00 93.19 282 TYR A N 1
ATOM 2152 C CA . TYR A 1 282 ? -10.173 -0.667 -12.324 1.00 93.19 282 TYR A CA 1
ATOM 2153 C C . TYR A 1 282 ? -9.913 -1.628 -11.156 1.00 93.19 282 TYR A C 1
ATOM 2155 O O . TYR A 1 282 ? -8.985 -1.422 -10.388 1.00 93.19 282 TYR A O 1
ATOM 2163 N N . GLY A 1 283 ? -10.747 -2.660 -10.999 1.00 94.06 283 GLY A N 1
ATOM 2164 C CA . GLY A 1 283 ? -10.694 -3.570 -9.855 1.00 94.06 283 GLY A CA 1
ATOM 2165 C C . GLY A 1 283 ? -11.661 -3.147 -8.752 1.00 94.06 283 GLY A C 1
ATOM 2166 O O . GLY A 1 283 ? -12.730 -2.607 -9.028 1.00 94.06 283 GLY A O 1
ATOM 2167 N N . LEU A 1 284 ? -11.318 -3.414 -7.494 1.00 97.00 284 LEU A N 1
ATOM 2168 C CA . LEU A 1 284 ? -12.184 -3.080 -6.361 1.00 97.00 284 LEU A CA 1
ATOM 2169 C C . LEU A 1 284 ? -12.183 -1.564 -6.112 1.00 97.00 284 LEU A C 1
ATOM 2171 O O . LEU A 1 284 ? -11.137 -0.915 -6.157 1.00 97.00 284 LEU A O 1
ATOM 2175 N N . TYR A 1 285 ? -13.367 -1.007 -5.859 1.00 98.19 285 TYR A N 1
ATOM 2176 C CA . TYR A 1 285 ? -13.538 0.387 -5.463 1.00 98.19 285 TYR A CA 1
ATOM 2177 C C . TYR A 1 285 ? -12.847 0.693 -4.129 1.00 98.19 285 TYR A C 1
ATOM 2179 O O . TYR A 1 285 ? -12.575 -0.198 -3.329 1.00 98.19 285 TYR A O 1
ATOM 2187 N N . GLU A 1 286 ? -12.624 1.982 -3.891 1.00 97.81 286 GLU A N 1
ATOM 2188 C CA . GLU A 1 286 ? -11.903 2.536 -2.744 1.00 97.81 286 GLU A CA 1
ATOM 2189 C C . GLU A 1 286 ? -12.290 1.932 -1.387 1.00 97.81 286 GLU A C 1
ATOM 2191 O O . GLU A 1 286 ? -11.419 1.526 -0.620 1.00 97.81 286 GLU A O 1
ATOM 2196 N N . ALA A 1 287 ? -13.587 1.880 -1.079 1.00 98.25 287 ALA A N 1
ATOM 2197 C CA . ALA A 1 287 ? -14.059 1.397 0.210 1.00 98.25 287 ALA A CA 1
ATOM 2198 C C . ALA A 1 287 ? -15.542 1.011 0.209 1.00 98.25 287 ALA A C 1
ATOM 2200 O O . ALA A 1 287 ? -16.314 1.342 -0.697 1.00 98.25 287 ALA A O 1
ATOM 2201 N N . VAL A 1 288 ? -15.955 0.357 1.291 1.00 98.44 288 VAL A N 1
ATOM 2202 C CA . VAL A 1 288 ? -17.350 0.168 1.681 1.00 98.44 288 VAL A CA 1
ATOM 2203 C C . VAL A 1 288 ? -17.549 0.732 3.081 1.00 98.44 288 VAL A C 1
ATOM 2205 O O . VAL A 1 288 ? -16.913 0.289 4.038 1.00 98.44 288 VAL A O 1
ATOM 2208 N N . ASP A 1 289 ? -18.449 1.701 3.204 1.00 98.12 289 ASP A N 1
ATOM 2209 C CA . ASP A 1 289 ? -18.821 2.301 4.479 1.00 98.12 289 ASP A CA 1
ATOM 2210 C C . ASP A 1 289 ? -20.050 1.587 5.047 1.00 98.12 289 ASP A C 1
ATOM 2212 O O . ASP A 1 289 ? -21.107 1.556 4.419 1.00 98.12 289 ASP A O 1
ATOM 2216 N N . TYR A 1 290 ? -19.912 1.018 6.240 1.00 97.62 290 TYR A N 1
ATOM 2217 C CA . TYR A 1 290 ? -20.970 0.344 6.996 1.00 97.62 290 TYR A CA 1
ATOM 2218 C C . TYR A 1 290 ? -21.447 1.179 8.192 1.00 97.62 290 TYR A C 1
ATOM 2220 O O . TYR A 1 290 ? -22.138 0.672 9.079 1.00 97.62 290 TYR A O 1
ATOM 2228 N N . THR A 1 291 ? -21.049 2.450 8.278 1.00 96.44 291 THR A N 1
ATOM 2229 C CA . THR A 1 291 ? -21.321 3.290 9.449 1.00 96.44 291 THR A CA 1
ATOM 2230 C C . THR A 1 291 ? -22.760 3.806 9.425 1.00 96.44 291 THR A C 1
ATOM 2232 O O . THR A 1 291 ? -23.075 4.634 8.570 1.00 96.44 291 THR A O 1
ATOM 2235 N N . PRO A 1 292 ? -23.636 3.416 10.376 1.00 94.06 292 PRO A N 1
ATOM 2236 C CA . PRO A 1 292 ? -25.076 3.684 10.281 1.00 94.06 292 PRO A CA 1
ATOM 2237 C C . PRO A 1 292 ? -25.445 5.158 10.095 1.00 94.06 292 PRO A C 1
ATOM 2239 O O . PRO A 1 292 ? -26.369 5.475 9.354 1.00 94.06 292 PRO A O 1
ATOM 2242 N N . ALA A 1 293 ? -24.694 6.067 10.724 1.00 94.12 293 ALA A N 1
ATOM 2243 C CA . ALA A 1 293 ? -24.930 7.507 10.640 1.00 94.12 293 ALA A CA 1
ATOM 2244 C C . ALA A 1 293 ? -24.704 8.103 9.235 1.00 94.12 293 ALA A C 1
ATOM 2246 O O . ALA A 1 293 ? -25.167 9.208 8.968 1.00 94.12 293 ALA A O 1
ATOM 2247 N N . ARG A 1 294 ? -23.997 7.395 8.345 1.00 94.81 294 ARG A N 1
ATOM 2248 C CA . ARG A 1 294 ? -23.683 7.837 6.976 1.00 94.81 294 ARG A CA 1
ATOM 2249 C C . ARG A 1 294 ? -24.442 7.073 5.900 1.00 94.81 294 ARG A C 1
ATOM 2251 O O . ARG A 1 294 ? -24.235 7.325 4.716 1.00 94.81 294 ARG A O 1
ATOM 2258 N N . LEU A 1 295 ? -25.302 6.133 6.280 1.00 95.31 295 LEU A N 1
ATOM 2259 C CA . LEU A 1 295 ? -26.031 5.318 5.318 1.00 95.31 295 LEU A CA 1
ATOM 2260 C C . LEU A 1 295 ? -27.346 5.988 4.907 1.00 95.31 295 LEU A C 1
ATOM 2262 O O . LEU A 1 295 ? -28.078 6.501 5.761 1.00 95.31 295 LEU A O 1
ATOM 2266 N N . PRO A 1 296 ? -27.703 5.949 3.610 1.00 91.06 296 PRO A N 1
ATOM 2267 C CA . PRO A 1 296 ? -29.056 6.268 3.183 1.00 91.06 296 PRO A CA 1
ATOM 2268 C C . PRO A 1 296 ? -30.077 5.354 3.872 1.00 91.06 296 PRO A C 1
ATOM 2270 O O . PRO A 1 296 ? -29.791 4.203 4.212 1.00 91.06 296 PRO A O 1
ATOM 2273 N N . ARG A 1 297 ? -31.307 5.848 4.052 1.00 92.44 297 ARG A N 1
ATOM 2274 C CA . ARG A 1 297 ? -32.380 5.069 4.688 1.00 92.44 297 ARG A CA 1
ATOM 2275 C C . ARG A 1 297 ? -32.590 3.734 3.968 1.00 92.44 297 ARG A C 1
ATOM 2277 O O . ARG A 1 297 ? -32.765 3.704 2.754 1.00 92.44 297 ARG A O 1
ATOM 2284 N N . GLY A 1 298 ? -32.620 2.650 4.742 1.00 93.31 298 GLY A N 1
ATOM 2285 C CA . GLY A 1 298 ? -32.848 1.294 4.239 1.00 93.31 298 GLY A CA 1
ATOM 2286 C C . GLY A 1 298 ? -31.614 0.605 3.648 1.00 93.31 298 GLY A C 1
ATOM 2287 O O . GLY A 1 298 ? -31.733 -0.535 3.213 1.00 93.31 298 GLY A O 1
ATOM 2288 N N . GLN A 1 299 ? -30.444 1.252 3.646 1.00 95.38 299 GLN A N 1
ATOM 2289 C CA . GLN A 1 299 ? -29.188 0.635 3.214 1.00 95.38 299 GLN A CA 1
ATOM 2290 C C . GLN A 1 299 ? -28.369 0.158 4.416 1.00 95.38 299 GLN A C 1
ATOM 2292 O O . GLN A 1 299 ? -28.377 0.783 5.475 1.00 95.38 299 GLN A O 1
ATOM 2297 N N . SER A 1 300 ? -27.647 -0.950 4.241 1.00 94.56 300 SER A N 1
ATOM 2298 C CA . SER A 1 300 ? -26.728 -1.514 5.240 1.00 94.56 300 SER A CA 1
ATOM 2299 C C . SER A 1 300 ? -25.252 -1.248 4.928 1.00 94.56 300 SER A C 1
ATOM 2301 O O . SER A 1 300 ? -24.395 -1.554 5.753 1.00 94.56 300 SER A O 1
ATOM 2303 N N . ALA A 1 301 ? -24.955 -0.716 3.741 1.00 97.25 301 ALA A N 1
ATOM 2304 C CA . ALA A 1 301 ? -23.615 -0.402 3.266 1.00 97.25 301 ALA A CA 1
ATOM 2305 C C . ALA A 1 301 ? -23.686 0.636 2.137 1.00 97.25 301 ALA A C 1
ATOM 2307 O O . ALA A 1 301 ? -24.669 0.665 1.394 1.00 97.25 301 ALA A O 1
ATOM 2308 N N . ALA A 1 302 ? -22.636 1.439 1.979 1.00 97.44 302 ALA A N 1
ATOM 2309 C CA . ALA A 1 302 ? -22.455 2.348 0.852 1.00 97.44 302 ALA A CA 1
ATOM 2310 C C . ALA A 1 302 ? -21.070 2.135 0.224 1.00 97.44 302 ALA A C 1
ATOM 2312 O O . ALA A 1 302 ? -20.053 2.217 0.910 1.00 97.44 302 ALA A O 1
ATOM 2313 N N . VAL A 1 303 ? -21.027 1.858 -1.082 1.00 97.62 303 VAL A N 1
ATOM 2314 C CA . VAL A 1 303 ? -19.767 1.701 -1.825 1.00 97.62 303 VAL A CA 1
ATOM 2315 C C . VAL A 1 303 ? -19.224 3.077 -2.200 1.00 97.62 303 VAL A C 1
ATOM 2317 O O . VAL A 1 303 ? -19.905 3.860 -2.865 1.00 97.62 303 VAL A O 1
ATOM 2320 N N . VAL A 1 304 ? -17.980 3.345 -1.819 1.00 97.50 304 VAL A N 1
ATOM 2321 C CA . VAL A 1 304 ? -17.240 4.560 -2.164 1.00 97.50 304 VAL A CA 1
ATOM 2322 C C . VAL A 1 304 ? -16.677 4.381 -3.570 1.00 97.50 304 VAL A C 1
ATOM 2324 O O . VAL A 1 304 ? -15.610 3.806 -3.766 1.00 97.50 304 VAL A O 1
ATOM 2327 N N . ARG A 1 305 ? -17.439 4.815 -4.579 1.00 96.56 305 ARG A N 1
ATOM 2328 C CA . ARG A 1 305 ? -17.122 4.604 -6.006 1.00 96.56 305 ARG A CA 1
ATOM 2329 C C . ARG A 1 305 ? -16.029 5.550 -6.518 1.00 96.56 305 ARG A C 1
ATOM 2331 O O . ARG A 1 305 ? -16.281 6.392 -7.375 1.00 96.56 305 ARG A O 1
ATOM 2338 N N . SER A 1 306 ? -14.824 5.402 -5.990 1.00 96.06 306 SER A N 1
ATOM 2339 C CA . SER A 1 306 ? -13.608 6.088 -6.433 1.00 96.06 306 SER A CA 1
ATOM 2340 C C . SER A 1 306 ? -12.443 5.105 -6.525 1.00 96.06 306 SER A C 1
ATOM 2342 O O . SER A 1 306 ? -12.542 3.975 -6.051 1.00 96.06 306 SER A O 1
ATOM 2344 N N . PHE A 1 307 ? -11.344 5.547 -7.130 1.00 96.44 307 PHE A N 1
ATOM 2345 C CA . PHE A 1 307 ? -10.073 4.829 -7.149 1.00 96.44 307 PHE A CA 1
ATOM 2346 C C . PHE A 1 307 ? -8.967 5.806 -6.759 1.00 96.44 307 PHE A C 1
ATOM 2348 O O . PHE A 1 307 ? -8.910 6.908 -7.308 1.00 96.44 307 PHE A O 1
ATOM 2355 N N . MET A 1 308 ? -8.095 5.411 -5.836 1.00 95.88 308 MET A N 1
ATOM 2356 C CA . MET A 1 308 ? -6.918 6.191 -5.464 1.00 95.88 308 MET A CA 1
ATOM 2357 C C . MET A 1 308 ? -5.654 5.513 -5.979 1.00 95.88 308 MET A C 1
ATOM 2359 O O . MET A 1 308 ? -5.461 4.316 -5.785 1.00 95.88 308 MET A O 1
ATOM 2363 N N . ALA A 1 309 ? -4.782 6.280 -6.639 1.00 96.31 309 ALA A N 1
ATOM 2364 C CA . ALA A 1 309 ? -3.591 5.730 -7.288 1.00 96.31 309 ALA A CA 1
ATOM 2365 C C . ALA A 1 309 ? -2.671 4.984 -6.307 1.00 96.31 309 ALA A C 1
ATOM 2367 O O . ALA A 1 309 ? -2.147 3.932 -6.651 1.00 96.31 309 ALA A O 1
ATOM 2368 N N . HIS A 1 310 ? -2.515 5.489 -5.080 1.00 94.88 310 HIS A N 1
ATOM 2369 C CA . HIS A 1 310 ? -1.686 4.842 -4.062 1.00 94.88 310 HIS A CA 1
ATOM 2370 C C . HIS A 1 310 ? -2.309 3.537 -3.546 1.00 94.88 310 HIS A C 1
ATOM 2372 O O . HIS A 1 310 ? -1.585 2.568 -3.374 1.00 94.88 310 HIS A O 1
ATOM 2378 N N . HIS A 1 311 ? -3.635 3.464 -3.384 1.00 96.94 311 HIS A N 1
ATOM 2379 C CA . HIS A 1 311 ? -4.320 2.219 -3.011 1.00 96.94 311 HIS A CA 1
ATOM 2380 C C . HIS A 1 311 ? -4.318 1.167 -4.119 1.00 96.94 311 HIS A C 1
ATOM 2382 O O . HIS A 1 311 ? -4.294 -0.013 -3.816 1.00 96.94 311 HIS A O 1
ATOM 2388 N N . GLN A 1 312 ? -4.357 1.577 -5.389 1.00 94.56 312 GLN A N 1
ATOM 2389 C CA . GLN A 1 312 ? -4.262 0.646 -6.523 1.00 94.56 312 GLN A CA 1
ATOM 2390 C C . GLN A 1 312 ? -2.822 0.210 -6.809 1.00 94.56 312 GLN A C 1
ATOM 2392 O O . GLN A 1 312 ? -2.601 -0.850 -7.387 1.00 94.56 312 GLN A O 1
ATOM 2397 N N . GLY A 1 313 ? -1.845 1.050 -6.460 1.00 93.56 313 GLY A N 1
ATOM 2398 C CA . GLY A 1 313 ? -0.429 0.722 -6.589 1.00 93.56 313 GLY A CA 1
ATOM 2399 C C . GLY A 1 313 ? 0.084 -0.231 -5.507 1.00 93.56 313 GLY A C 1
ATOM 2400 O O . GLY A 1 313 ? 1.112 -0.868 -5.727 1.00 93.56 313 GLY A O 1
ATOM 2401 N N . MET A 1 314 ? -0.610 -0.306 -4.366 1.00 93.25 314 MET A N 1
ATOM 2402 C CA . MET A 1 314 ? -0.342 -1.229 -3.255 1.00 93.25 314 MET A CA 1
ATOM 2403 C C . MET A 1 314 ? -1.082 -2.556 -3.430 1.00 93.25 314 MET A C 1
ATOM 2405 O O . MET A 1 314 ? -0.448 -3.601 -3.168 1.00 93.25 314 MET A O 1
#

pLDDT: mean 90.12, std 12.56, range [43.41, 98.69]

InterPro domains:
  IPR019282 Glycoamylase-like, conserved domain [PF10091] (127-314)

Radius of gyration: 25.8 Å; chains: 1; bounding box: 64×59×74 Å